Protein AF-X1B6D7-F1 (afdb_monomer)

Solvent-accessible surface area (backbone atoms only — not comparable to full-atom values): 11305 Å² total; per-residue (Å²): 106,76,68,59,51,44,78,77,32,74,64,49,56,50,52,52,49,51,52,51,52,54,52,37,51,53,43,54,53,53,28,48,56,27,44,56,50,15,53,52,28,42,79,70,67,39,53,69,65,13,50,52,24,46,50,53,24,52,56,48,47,68,74,35,66,98,44,73,65,39,53,53,49,51,52,49,49,24,54,52,40,26,75,63,50,31,62,60,46,45,67,61,29,49,63,42,38,48,52,20,50,48,54,68,66,73,51,77,92,81,79,57,72,65,55,58,49,54,23,44,55,26,35,50,54,28,46,56,56,49,67,73,39,37,68,45,72,65,41,53,53,49,52,51,52,42,51,50,49,46,54,51,51,52,52,51,51,54,51,51,54,51,51,54,26,53,51,27,47,76,70,69,39,52,68,63,24,47,52,53,51,51,55,53,49,54,54,54,48,54,56,54,54,52,51,51,54,52,50,53,52,52,53,50,57,50,52,57,63,64,74,76,115

Organism: NCBI:txid412755

Nearest PDB structures (foldseek):
  4g2v-assembly1_A  TM=2.486E-01  e=5.319E-02  Mus musculus
  6vfk-assembly1_B  TM=2.697E-01  e=9.860E-02  synthetic construct
  8rtc-assembly1_A  TM=2.472E-01  e=3.094E+00  Bacillus phage phi3T
  7n6g-assembly1_6B  TM=3.467E-01  e=5.448E+00  Chlamydomonas reinhardtii

Structure (mmCIF, N/CA/C/O backbone):
data_AF-X1B6D7-F1
#
_entry.id   AF-X1B6D7-F1
#
loop_
_atom_site.group_PDB
_atom_site.id
_atom_site.type_symbol
_atom_site.label_atom_id
_atom_site.label_alt_id
_atom_site.label_comp_id
_atom_site.label_asym_id
_atom_site.label_entity_id
_atom_site.label_seq_id
_atom_site.pdbx_PDB_ins_code
_atom_site.Cartn_x
_atom_site.Cartn_y
_atom_site.Cartn_z
_atom_site.occupancy
_atom_site.B_iso_or_equiv
_atom_site.auth_seq_id
_atom_site.auth_comp_id
_atom_site.auth_asym_id
_atom_site.auth_atom_id
_atom_site.pdbx_PDB_model_num
ATOM 1 N N . MET A 1 1 ? 37.733 -32.272 -27.588 1.00 53.69 1 MET A N 1
ATOM 2 C CA . MET A 1 1 ? 38.821 -31.516 -26.929 1.00 53.69 1 MET A CA 1
ATOM 3 C C . MET A 1 1 ? 38.690 -30.000 -27.053 1.00 53.69 1 MET A C 1
ATOM 5 O O . MET A 1 1 ? 38.732 -29.358 -26.021 1.00 53.69 1 MET A O 1
ATOM 9 N N . LEU A 1 2 ? 38.503 -29.389 -28.236 1.00 53.16 2 LEU A N 1
ATOM 10 C CA . LEU A 1 2 ? 38.300 -27.922 -28.325 1.00 53.16 2 LEU A CA 1
ATOM 11 C C . LEU A 1 2 ? 36.962 -27.449 -27.725 1.00 53.16 2 LEU A C 1
ATOM 13 O O . LEU A 1 2 ? 36.922 -26.429 -27.049 1.00 53.16 2 LEU A O 1
ATOM 17 N N . VAL A 1 3 ? 35.885 -28.210 -27.941 1.00 52.84 3 VAL A N 1
ATOM 18 C CA . VAL A 1 3 ? 34.558 -27.921 -27.368 1.00 52.84 3 VAL A CA 1
ATOM 19 C C . VAL A 1 3 ? 34.552 -28.157 -25.854 1.00 52.84 3 VAL A C 1
ATOM 21 O O . VAL A 1 3 ? 34.049 -27.322 -25.113 1.00 52.84 3 VAL A O 1
ATOM 24 N N . ASP A 1 4 ? 35.185 -29.237 -25.389 1.00 51.12 4 ASP A N 1
ATOM 25 C CA . ASP A 1 4 ? 35.273 -29.570 -23.959 1.00 51.12 4 ASP A CA 1
ATOM 26 C C . ASP A 1 4 ? 36.068 -28.511 -23.170 1.00 51.12 4 ASP A C 1
ATOM 28 O O . ASP A 1 4 ? 35.631 -28.090 -22.105 1.00 51.12 4 ASP A O 1
ATOM 32 N N . ASN A 1 5 ? 37.155 -27.976 -23.746 1.00 54.56 5 ASN A N 1
ATOM 33 C CA . ASN A 1 5 ? 37.928 -26.882 -23.143 1.00 54.56 5 ASN A CA 1
ATOM 34 C C . ASN A 1 5 ? 37.160 -25.553 -23.080 1.00 54.56 5 ASN A C 1
ATOM 36 O O . ASN A 1 5 ? 37.431 -24.746 -22.200 1.00 54.56 5 ASN A O 1
ATOM 40 N N . TYR A 1 6 ? 36.209 -25.302 -23.986 1.00 57.16 6 TYR A N 1
ATOM 41 C CA . TYR A 1 6 ? 35.368 -24.102 -23.917 1.00 57.16 6 TYR A CA 1
ATOM 42 C C . TYR A 1 6 ? 34.414 -24.168 -22.715 1.00 57.16 6 TYR A C 1
ATOM 44 O O . TYR A 1 6 ? 34.232 -23.172 -22.014 1.00 57.16 6 TYR A O 1
ATOM 52 N N . PHE A 1 7 ? 33.863 -25.352 -22.422 1.00 54.94 7 PHE A N 1
ATOM 53 C CA . PHE A 1 7 ? 32.929 -25.544 -21.309 1.00 54.94 7 PHE A CA 1
ATOM 54 C C . PHE A 1 7 ? 33.559 -25.399 -19.914 1.00 54.94 7 PHE A C 1
ATOM 56 O O . PHE A 1 7 ? 32.810 -25.122 -18.970 1.00 54.94 7 PHE A O 1
ATOM 63 N N . GLU A 1 8 ? 34.885 -25.534 -19.813 1.00 59.28 8 GLU A N 1
ATOM 64 C CA . GLU A 1 8 ? 35.696 -25.345 -18.598 1.00 59.28 8 GLU A CA 1
ATOM 65 C C . GLU A 1 8 ? 36.460 -24.002 -18.558 1.00 59.28 8 GLU A C 1
ATOM 67 O O . GLU A 1 8 ? 37.231 -23.768 -17.631 1.00 59.28 8 GLU A O 1
ATOM 72 N N . SER A 1 9 ? 36.275 -23.113 -19.543 1.00 61.34 9 SER A N 1
ATOM 73 C CA . SER A 1 9 ? 37.065 -21.875 -19.676 1.00 61.34 9 SER A CA 1
ATOM 74 C C . SER A 1 9 ? 36.356 -20.608 -19.193 1.00 61.34 9 SER A C 1
ATOM 76 O O . SER A 1 9 ? 35.140 -20.469 -19.339 1.00 61.34 9 SER A O 1
ATOM 78 N N . ASP A 1 10 ? 37.154 -19.619 -18.774 1.00 67.88 10 ASP A N 1
ATOM 79 C CA . ASP A 1 10 ? 36.731 -18.243 -18.458 1.00 67.88 10 ASP A CA 1
ATOM 80 C C . ASP A 1 10 ? 35.918 -17.576 -19.590 1.00 67.88 10 ASP A C 1
ATOM 82 O O . ASP A 1 10 ? 35.121 -16.669 -19.350 1.00 67.88 10 ASP A O 1
ATOM 86 N N . LEU A 1 11 ? 36.074 -18.037 -20.839 1.00 70.12 11 LEU A N 1
ATOM 87 C CA . LEU A 1 11 ? 35.343 -17.523 -22.004 1.00 70.12 11 LEU A CA 1
ATOM 88 C C . LEU A 1 11 ? 33.833 -17.774 -21.904 1.00 70.12 11 LEU A C 1
ATOM 90 O O . LEU A 1 11 ? 33.042 -16.917 -22.287 1.00 70.12 11 LEU A O 1
ATOM 94 N N . LYS A 1 12 ? 33.419 -18.913 -21.340 1.00 76.12 12 LYS A N 1
ATOM 95 C CA . LYS A 1 12 ? 32.001 -19.235 -21.136 1.00 76.12 12 LYS A CA 1
ATOM 96 C C . LYS A 1 12 ? 31.352 -18.307 -20.111 1.00 76.12 12 LYS A C 1
ATOM 98 O O . LYS A 1 12 ? 30.201 -17.906 -20.289 1.00 76.12 12 LYS A O 1
ATOM 103 N N . ASP A 1 13 ? 32.076 -17.963 -19.051 1.00 78.50 13 ASP A N 1
ATOM 104 C CA . ASP A 1 13 ? 31.579 -17.051 -18.020 1.00 78.50 13 ASP A CA 1
ATOM 105 C C . ASP A 1 13 ? 31.483 -15.613 -18.545 1.00 78.50 13 ASP A C 1
ATOM 107 O O . ASP A 1 13 ? 30.512 -14.910 -18.246 1.00 78.50 13 ASP A O 1
ATOM 111 N N . ILE A 1 14 ? 32.415 -15.208 -19.415 1.00 81.31 14 ILE A N 1
ATOM 112 C CA . ILE A 1 14 ? 32.342 -13.942 -20.159 1.00 81.31 14 ILE A CA 1
ATOM 113 C C . ILE A 1 14 ? 31.110 -13.919 -21.073 1.00 81.31 14 ILE A C 1
ATOM 115 O O . ILE A 1 14 ? 30.330 -12.967 -21.020 1.00 81.31 14 ILE A O 1
ATOM 119 N N . ASP A 1 15 ? 30.883 -14.965 -21.869 1.00 84.44 15 ASP A N 1
ATOM 120 C CA . ASP A 1 15 ? 29.740 -15.026 -22.789 1.00 84.44 15 ASP A CA 1
ATOM 121 C C . ASP A 1 15 ? 28.400 -15.056 -22.042 1.00 84.44 15 ASP A C 1
ATOM 123 O O . ASP A 1 15 ? 27.453 -14.365 -22.428 1.00 84.44 15 ASP A O 1
ATOM 127 N N . LYS A 1 16 ? 28.325 -15.771 -20.912 1.00 84.88 16 LYS A N 1
ATOM 128 C CA . LYS A 1 16 ? 27.156 -15.748 -20.023 1.00 84.88 16 LYS A CA 1
ATOM 129 C C . LYS A 1 16 ? 26.894 -14.342 -19.475 1.00 84.88 16 LYS A C 1
ATOM 131 O O . LYS A 1 16 ? 25.752 -13.889 -19.504 1.00 84.88 16 LYS A O 1
ATOM 136 N N . SER A 1 17 ? 27.931 -13.651 -19.001 1.00 87.19 17 SER A N 1
ATOM 137 C CA . SER A 1 17 ? 27.827 -12.271 -18.507 1.00 87.19 17 SER A CA 1
ATOM 138 C C . SER A 1 17 ? 27.351 -11.309 -19.603 1.00 87.19 17 SER A C 1
ATOM 140 O O . SER A 1 17 ? 26.424 -10.527 -19.394 1.00 87.19 17 SER A O 1
ATOM 142 N N . ASN A 1 18 ? 27.901 -11.432 -20.814 1.00 89.31 18 ASN A N 1
ATOM 143 C CA . ASN A 1 18 ? 27.496 -10.628 -21.968 1.00 89.31 18 ASN A CA 1
ATOM 144 C C . ASN A 1 18 ? 26.021 -10.841 -22.335 1.00 89.31 18 ASN A C 1
ATOM 146 O O . ASN A 1 18 ? 25.310 -9.871 -22.600 1.00 89.31 18 ASN A O 1
ATOM 150 N N . LEU A 1 19 ? 25.542 -12.088 -22.314 1.00 91.75 19 LEU A N 1
ATOM 151 C CA . LEU A 1 19 ? 24.138 -12.407 -22.580 1.00 91.75 19 LEU A CA 1
ATOM 152 C C . LEU A 1 19 ? 23.199 -11.851 -21.504 1.00 91.75 19 LEU A C 1
ATOM 154 O O . LEU A 1 19 ? 22.136 -11.330 -21.847 1.00 91.75 19 LEU A O 1
ATOM 158 N N . VAL A 1 20 ? 23.586 -11.925 -20.226 1.00 92.25 20 VAL A N 1
ATOM 159 C CA . VAL A 1 20 ? 22.833 -11.314 -19.117 1.00 92.25 20 VAL A CA 1
ATOM 160 C C . VAL A 1 20 ? 22.720 -9.803 -19.319 1.00 92.25 20 VAL A C 1
ATOM 162 O O . VAL A 1 20 ? 21.610 -9.274 -19.304 1.00 92.25 20 VAL A O 1
ATOM 165 N N . ASN A 1 21 ? 23.839 -9.129 -19.598 1.00 90.75 21 ASN A N 1
ATOM 166 C CA . ASN A 1 21 ? 23.868 -7.683 -19.827 1.00 90.75 21 ASN A CA 1
ATOM 167 C C . ASN A 1 21 ? 23.009 -7.280 -21.033 1.00 90.75 21 ASN A C 1
ATOM 169 O O . ASN A 1 21 ? 22.199 -6.363 -20.937 1.00 90.75 21 ASN A O 1
ATOM 173 N N . LEU A 1 22 ? 23.133 -7.988 -22.160 1.00 94.69 22 LEU A N 1
ATOM 174 C CA . LEU A 1 22 ? 22.326 -7.715 -23.351 1.00 94.69 22 LEU A CA 1
ATOM 175 C C . LEU A 1 22 ? 20.829 -7.925 -23.082 1.00 94.69 22 LEU A C 1
ATOM 177 O O . LEU A 1 22 ? 19.997 -7.126 -23.510 1.00 94.69 22 LEU A O 1
ATOM 181 N N . THR A 1 23 ? 20.478 -8.988 -22.357 1.00 95.12 23 THR A N 1
ATOM 182 C CA . THR A 1 23 ? 19.085 -9.283 -22.001 1.00 95.12 23 THR A CA 1
ATOM 183 C C . THR A 1 23 ? 18.504 -8.187 -21.111 1.00 95.12 23 THR A C 1
ATOM 185 O O . THR A 1 23 ? 17.412 -7.689 -21.385 1.00 95.12 23 THR A O 1
ATOM 188 N N . ASN A 1 24 ? 19.246 -7.753 -20.091 1.00 95.38 24 ASN A N 1
ATOM 189 C CA . ASN A 1 24 ? 18.820 -6.651 -19.238 1.00 95.38 24 ASN A CA 1
ATOM 190 C C . ASN A 1 24 ? 18.672 -5.342 -20.021 1.00 95.38 24 ASN A C 1
ATOM 192 O O . ASN A 1 24 ? 17.653 -4.680 -19.868 1.00 95.38 24 ASN A O 1
ATOM 196 N N . GLN A 1 25 ? 19.579 -5.016 -20.948 1.00 95.75 25 GLN A N 1
ATOM 197 C CA . GLN A 1 25 ? 19.441 -3.834 -21.812 1.00 95.75 25 GLN A CA 1
ATOM 198 C C . GLN A 1 25 ? 18.154 -3.853 -22.652 1.00 95.75 25 GLN A C 1
ATOM 200 O O . GLN A 1 25 ? 17.518 -2.810 -22.858 1.00 95.75 25 GLN A O 1
ATOM 205 N N . ILE A 1 26 ? 17.740 -5.031 -23.132 1.00 97.31 26 ILE A N 1
ATOM 206 C CA . ILE A 1 26 ? 16.469 -5.197 -23.849 1.00 97.31 26 ILE A CA 1
ATOM 207 C C . ILE A 1 26 ? 15.290 -4.895 -22.915 1.00 97.31 26 ILE A C 1
ATOM 209 O O . ILE A 1 26 ? 14.380 -4.157 -23.306 1.00 97.31 26 ILE A O 1
ATOM 213 N N . TYR A 1 27 ? 15.301 -5.417 -21.686 1.00 98.25 27 TYR A N 1
ATOM 214 C CA . TYR A 1 27 ? 14.270 -5.106 -20.692 1.00 98.25 27 TYR A CA 1
ATOM 215 C C . TYR A 1 27 ? 14.262 -3.622 -20.316 1.00 98.25 27 TYR A C 1
ATOM 217 O O . TYR A 1 27 ? 13.205 -3.002 -20.386 1.00 98.25 27 TYR A O 1
ATOM 225 N N . THR A 1 28 ? 15.419 -3.018 -20.049 1.00 97.75 28 THR A N 1
ATOM 226 C CA . THR A 1 28 ? 15.581 -1.578 -19.786 1.00 97.75 28 THR A CA 1
ATOM 227 C C . THR A 1 28 ? 14.993 -0.730 -20.918 1.00 97.75 28 THR A C 1
ATOM 229 O O . THR A 1 28 ? 14.301 0.263 -20.681 1.00 97.75 28 THR A O 1
ATOM 232 N N . THR A 1 29 ? 15.180 -1.149 -22.173 1.00 97.88 29 THR A N 1
ATOM 233 C CA . THR A 1 29 ? 14.577 -0.474 -23.333 1.00 97.88 29 THR A CA 1
ATOM 234 C C . THR A 1 29 ? 13.049 -0.571 -23.320 1.00 97.88 29 THR A C 1
ATOM 236 O O . THR A 1 29 ? 12.368 0.431 -23.544 1.00 97.88 29 THR A O 1
ATOM 239 N N . LYS A 1 30 ? 12.489 -1.753 -23.030 1.00 98.06 30 LYS A N 1
ATOM 240 C CA . LYS A 1 30 ? 11.032 -1.944 -22.905 1.00 98.06 30 LYS A CA 1
ATOM 241 C C . LYS A 1 30 ? 10.446 -1.119 -21.758 1.00 98.06 30 LYS A C 1
ATOM 243 O O . LYS A 1 30 ? 9.438 -0.447 -21.956 1.00 98.06 30 LYS A O 1
ATOM 248 N N . ILE A 1 31 ? 11.104 -1.130 -20.601 1.00 98.44 31 ILE A N 1
ATOM 249 C CA . ILE A 1 31 ? 10.741 -0.344 -19.417 1.00 98.44 31 ILE A CA 1
ATOM 250 C C . ILE A 1 31 ? 10.675 1.135 -19.777 1.00 98.44 31 ILE A C 1
ATOM 252 O O . ILE A 1 31 ? 9.655 1.774 -19.530 1.00 98.44 31 ILE A O 1
ATOM 256 N N . LYS A 1 32 ? 11.707 1.670 -20.441 1.00 97.88 32 LYS A N 1
ATOM 257 C CA . LYS A 1 32 ? 11.727 3.071 -20.878 1.00 97.88 32 LYS A CA 1
ATOM 258 C C . LYS A 1 32 ? 10.520 3.420 -21.754 1.00 97.88 32 LYS A C 1
ATOM 260 O O . LYS A 1 32 ? 9.884 4.437 -21.515 1.00 97.88 32 LYS A O 1
ATOM 265 N N . ILE A 1 33 ? 10.162 2.563 -22.711 1.00 97.88 33 ILE A N 1
ATOM 266 C CA . ILE A 1 33 ? 8.980 2.777 -23.561 1.00 97.88 33 ILE A CA 1
ATOM 267 C C . ILE A 1 33 ? 7.693 2.845 -22.723 1.00 97.88 33 ILE A C 1
ATOM 269 O O . ILE A 1 33 ? 6.828 3.676 -23.002 1.00 97.88 33 ILE A O 1
ATOM 273 N N . SER A 1 34 ? 7.540 1.977 -21.719 1.00 98.12 34 SER A N 1
ATOM 274 C CA . SER A 1 34 ? 6.381 2.009 -20.818 1.00 98.12 34 SER A CA 1
ATOM 275 C C . SER A 1 34 ? 6.360 3.275 -19.960 1.00 98.12 34 SER A C 1
ATOM 277 O O . SER A 1 34 ? 5.312 3.907 -19.858 1.00 98.12 34 SER A O 1
ATOM 279 N N . LEU A 1 35 ? 7.509 3.696 -19.422 1.00 97.88 35 LEU A N 1
ATOM 280 C CA . LEU A 1 35 ? 7.634 4.934 -18.646 1.00 97.88 35 LEU A CA 1
ATOM 281 C C . LEU A 1 35 ? 7.269 6.169 -19.478 1.00 97.88 35 LEU A C 1
ATOM 283 O O . LEU A 1 35 ? 6.440 6.965 -19.041 1.00 97.88 35 LEU A O 1
ATOM 287 N N . ASP A 1 36 ? 7.813 6.289 -20.692 1.00 97.75 36 ASP A N 1
ATOM 288 C CA . ASP A 1 36 ? 7.538 7.411 -21.598 1.00 97.75 36 ASP A CA 1
ATOM 289 C C . ASP A 1 36 ? 6.034 7.478 -21.947 1.00 97.75 36 ASP A C 1
ATOM 291 O O . ASP A 1 36 ? 5.425 8.549 -21.964 1.00 97.75 36 ASP A O 1
ATOM 295 N N . LYS A 1 37 ? 5.391 6.321 -22.174 1.00 98.06 37 LYS A N 1
ATOM 296 C CA . LYS A 1 37 ? 3.934 6.242 -22.388 1.00 98.06 37 LYS A CA 1
ATOM 297 C C . LYS A 1 37 ? 3.140 6.630 -21.143 1.00 98.06 37 LYS A C 1
ATOM 299 O O . LYS A 1 37 ? 2.134 7.320 -21.277 1.00 98.06 37 LYS A O 1
ATOM 304 N N . GLY A 1 38 ? 3.559 6.174 -19.963 1.00 97.69 38 GLY A N 1
ATOM 305 C CA . GLY A 1 38 ? 2.910 6.502 -18.694 1.00 97.69 38 GLY A CA 1
ATOM 306 C C . GLY A 1 38 ? 2.949 8.001 -18.407 1.00 97.69 38 GLY A C 1
ATOM 307 O O . GLY A 1 38 ? 1.922 8.589 -18.083 1.00 97.69 38 GLY A O 1
ATOM 308 N N . GLN A 1 39 ? 4.103 8.636 -18.622 1.00 97.75 39 GLN A N 1
ATOM 309 C CA . GLN A 1 39 ? 4.258 10.088 -18.499 1.00 97.75 39 GLN A CA 1
ATOM 310 C C . GLN A 1 39 ? 3.365 10.846 -19.482 1.00 97.75 39 GLN A C 1
ATOM 312 O O . GLN A 1 39 ? 2.636 11.744 -19.074 1.00 97.75 39 GLN A O 1
ATOM 317 N N . LYS A 1 40 ? 3.342 10.440 -20.756 1.00 98.06 40 LYS A N 1
ATOM 318 C CA . LYS A 1 40 ? 2.463 11.063 -21.751 1.00 98.06 40 LYS A CA 1
ATOM 319 C C . LYS A 1 40 ? 0.980 10.954 -21.370 1.00 98.06 40 LYS A C 1
ATOM 321 O O . LYS A 1 40 ? 0.251 11.935 -21.445 1.00 98.06 40 LYS A O 1
ATOM 326 N N . LEU A 1 41 ? 0.531 9.774 -20.938 1.00 98.19 41 LEU A N 1
ATOM 327 C CA . LEU A 1 41 ? -0.850 9.571 -20.486 1.00 98.19 41 LEU A CA 1
ATOM 328 C C . LEU A 1 41 ? -1.183 10.450 -19.277 1.00 98.19 41 LEU A C 1
ATOM 330 O O . LEU A 1 41 ? -2.292 10.966 -19.182 1.00 98.19 41 LEU A O 1
ATOM 334 N N . PHE A 1 42 ? -0.222 10.656 -18.378 1.00 96.06 42 PHE A N 1
ATOM 335 C CA . PHE A 1 42 ? -0.389 11.569 -17.256 1.00 96.06 42 PHE A CA 1
ATOM 336 C C . PHE A 1 42 ? -0.561 13.025 -17.704 1.00 96.06 42 PHE A C 1
ATOM 338 O O . PHE A 1 42 ? -1.475 13.693 -17.229 1.00 96.06 42 PHE A O 1
ATOM 345 N N . GLU A 1 43 ? 0.263 13.506 -18.639 1.00 96.31 43 GLU A N 1
ATOM 346 C CA . GLU A 1 43 ? 0.130 14.851 -19.228 1.00 96.31 43 GLU A CA 1
ATOM 347 C C . GLU A 1 43 ? -1.233 15.046 -19.919 1.00 96.31 43 GLU A C 1
ATOM 349 O O . GLU A 1 43 ? -1.789 16.144 -19.928 1.00 96.31 43 GLU A O 1
ATOM 354 N N . GLU A 1 44 ? -1.808 13.963 -20.445 1.00 97.56 44 GLU A N 1
ATOM 355 C CA . GLU A 1 44 ? -3.152 13.914 -21.031 1.00 97.56 44 GLU A CA 1
ATOM 356 C C . GLU A 1 44 ? -4.279 13.767 -19.984 1.00 97.56 44 GLU A C 1
ATOM 358 O O . GLU A 1 44 ? -5.451 13.716 -20.352 1.00 97.56 44 GLU A O 1
ATOM 363 N N . ASN A 1 45 ? -3.958 13.747 -18.684 1.00 95.94 45 ASN A N 1
ATOM 364 C CA . ASN A 1 45 ? -4.864 13.504 -17.549 1.00 95.94 45 ASN A CA 1
ATOM 365 C C . ASN A 1 45 ? -5.501 12.098 -17.505 1.00 95.94 45 ASN A C 1
ATOM 367 O O . ASN A 1 45 ? -6.458 11.862 -16.763 1.00 95.94 45 ASN A O 1
ATOM 371 N N . ASN A 1 46 ? -4.952 11.134 -18.243 1.00 96.75 46 ASN A N 1
ATOM 372 C CA . ASN A 1 46 ? -5.367 9.729 -18.233 1.00 96.75 46 ASN A CA 1
ATOM 373 C C . ASN A 1 46 ? -4.640 8.967 -17.112 1.00 96.75 46 ASN A C 1
ATOM 375 O O . ASN A 1 46 ? -3.783 8.114 -17.350 1.00 96.75 46 ASN A O 1
ATOM 379 N N . PHE A 1 47 ? -4.932 9.327 -15.858 1.00 93.56 47 PHE A N 1
ATOM 380 C CA . PHE A 1 47 ? -4.155 8.882 -14.694 1.00 93.56 47 PHE A CA 1
ATOM 381 C C . PHE A 1 47 ? -4.201 7.369 -14.444 1.00 93.56 47 PHE A C 1
ATOM 383 O O . PHE A 1 47 ? -3.203 6.794 -14.012 1.00 93.56 47 PHE A O 1
ATOM 390 N N . ASN A 1 48 ? -5.335 6.718 -14.709 1.00 93.06 48 ASN A N 1
ATOM 391 C CA . ASN A 1 48 ? -5.474 5.277 -14.483 1.00 93.06 48 ASN A CA 1
ATOM 392 C C . ASN A 1 48 ? -4.643 4.493 -15.505 1.00 93.06 48 ASN A C 1
ATOM 394 O O . ASN A 1 48 ? -3.903 3.578 -15.155 1.00 93.06 48 ASN A O 1
ATOM 398 N N . GLU A 1 49 ? -4.709 4.894 -16.770 1.00 96.69 49 GLU A N 1
ATOM 399 C CA . GLU A 1 49 ? -3.919 4.318 -17.850 1.00 96.69 49 GLU A CA 1
ATOM 400 C C . GLU A 1 49 ? -2.428 4.597 -17.645 1.00 96.69 49 GLU A C 1
ATOM 402 O O . GLU A 1 49 ? -1.605 3.720 -17.906 1.00 96.69 49 GLU A O 1
ATOM 407 N N . ALA A 1 50 ? -2.070 5.781 -17.135 1.00 97.06 50 ALA A N 1
ATOM 408 C CA . ALA A 1 50 ? -0.703 6.089 -16.731 1.00 97.06 50 ALA A CA 1
ATOM 409 C C . ALA A 1 50 ? -0.213 5.118 -15.646 1.00 97.06 50 ALA A C 1
ATOM 411 O O . ALA A 1 50 ? 0.853 4.525 -15.809 1.00 97.06 50 ALA A O 1
ATOM 412 N N . ALA A 1 51 ? -1.005 4.893 -14.590 1.00 94.38 51 ALA A N 1
ATOM 413 C CA . ALA A 1 51 ? -0.683 3.940 -13.525 1.00 94.38 51 ALA A CA 1
ATOM 414 C C . ALA A 1 51 ? -0.439 2.523 -14.058 1.00 94.38 51 ALA A C 1
ATOM 416 O O . ALA A 1 51 ? 0.592 1.931 -13.742 1.00 94.38 51 ALA A O 1
ATOM 417 N N . ILE A 1 52 ? -1.294 2.039 -14.965 1.00 96.19 52 ILE A N 1
ATOM 418 C CA . ILE A 1 52 ? -1.111 0.736 -15.625 1.00 96.19 52 ILE A CA 1
ATOM 419 C C . ILE A 1 52 ? 0.246 0.661 -16.344 1.00 96.19 52 ILE A C 1
ATOM 421 O O . ILE A 1 52 ? 0.926 -0.360 -16.269 1.00 96.19 52 ILE A O 1
ATOM 425 N N . ARG A 1 53 ? 0.698 1.731 -17.015 1.00 98.00 53 ARG A N 1
ATOM 426 C CA . ARG A 1 53 ? 2.017 1.733 -17.680 1.00 98.00 53 ARG A CA 1
ATOM 427 C C . ARG A 1 53 ? 3.188 1.684 -16.703 1.00 98.00 53 ARG A C 1
ATOM 429 O O . ARG A 1 53 ? 4.194 1.040 -17.004 1.00 98.00 53 ARG A O 1
ATOM 436 N N . PHE A 1 54 ? 3.076 2.334 -15.548 1.00 97.06 54 PHE A N 1
ATOM 437 C CA . PHE A 1 54 ? 4.098 2.243 -14.504 1.00 97.06 54 PHE A CA 1
ATOM 438 C C . PHE A 1 54 ? 4.122 0.850 -13.851 1.00 97.06 54 PHE A C 1
ATOM 440 O O . PHE A 1 54 ? 5.202 0.314 -13.611 1.00 97.06 54 PHE A O 1
ATOM 447 N N . GLU A 1 55 ? 2.964 0.216 -13.654 1.00 95.25 55 GLU A N 1
ATOM 448 C CA . GLU A 1 55 ? 2.875 -1.181 -13.204 1.00 95.25 55 GLU A CA 1
ATOM 449 C C . GLU A 1 55 ? 3.474 -2.158 -14.226 1.00 95.25 55 GLU A C 1
ATOM 451 O O . GLU A 1 55 ? 4.235 -3.053 -13.861 1.00 95.25 55 GLU A O 1
ATOM 456 N N . GLU A 1 56 ? 3.201 -1.966 -15.521 1.00 97.00 56 GLU A N 1
ATOM 457 C CA . GLU A 1 56 ? 3.832 -2.740 -16.598 1.00 97.00 56 GLU A CA 1
ATOM 458 C C . GLU A 1 56 ? 5.362 -2.593 -16.583 1.00 97.00 56 GLU A C 1
ATOM 460 O O . GLU A 1 56 ? 6.079 -3.573 -16.805 1.00 97.00 56 GLU A O 1
ATOM 465 N N . ALA A 1 57 ? 5.875 -1.387 -16.314 1.00 98.00 57 ALA A N 1
ATOM 466 C CA . ALA A 1 57 ? 7.308 -1.136 -16.188 1.00 98.00 57 ALA A CA 1
ATOM 467 C C . ALA A 1 57 ? 7.912 -1.901 -14.997 1.00 98.00 57 ALA A C 1
ATOM 469 O O . ALA A 1 57 ? 8.919 -2.591 -15.172 1.00 98.00 57 ALA A O 1
ATOM 470 N N . LEU A 1 58 ? 7.269 -1.857 -13.822 1.00 96.38 58 LEU A N 1
ATOM 471 C CA . LEU A 1 58 ? 7.688 -2.634 -12.649 1.00 96.38 58 LEU A CA 1
ATOM 472 C C . LEU A 1 58 ? 7.674 -4.135 -12.942 1.00 96.38 58 LEU A C 1
ATOM 474 O O . LEU A 1 58 ? 8.688 -4.800 -12.751 1.00 96.38 58 LEU A O 1
ATOM 478 N N . LYS A 1 59 ? 6.584 -4.658 -13.503 1.00 96.44 59 LYS A N 1
ATOM 479 C CA . LYS A 1 59 ? 6.484 -6.074 -13.872 1.00 96.44 59 LYS A CA 1
ATOM 480 C C . LYS A 1 59 ? 7.576 -6.493 -14.860 1.00 96.44 59 LYS A C 1
ATOM 482 O O . LYS A 1 59 ? 8.169 -7.553 -14.715 1.00 96.44 59 LYS A O 1
ATOM 487 N N . THR A 1 60 ? 7.887 -5.646 -15.840 1.00 96.81 60 THR A N 1
ATOM 488 C CA . THR A 1 60 ? 8.978 -5.915 -16.792 1.00 96.81 60 THR A CA 1
ATOM 489 C C . THR A 1 60 ? 10.337 -5.945 -16.088 1.00 96.81 60 THR A C 1
ATOM 491 O O . THR A 1 60 ? 11.183 -6.771 -16.421 1.00 96.81 60 THR A O 1
ATOM 494 N N . SER A 1 61 ? 10.557 -5.088 -15.086 1.00 96.81 61 SER A N 1
ATOM 495 C CA . SER A 1 61 ? 11.797 -5.108 -14.299 1.00 96.81 61 SER A CA 1
ATOM 496 C C . SER A 1 61 ? 11.956 -6.389 -13.475 1.00 96.81 61 SER A C 1
ATOM 498 O O . SER A 1 61 ? 13.075 -6.860 -13.277 1.00 96.81 61 SER A O 1
ATOM 500 N N . GLU A 1 62 ? 10.857 -7.022 -13.051 1.00 95.00 62 GLU A N 1
ATOM 501 C CA . GLU A 1 62 ? 10.900 -8.303 -12.340 1.00 95.00 62 GLU A CA 1
ATOM 502 C C . GLU A 1 62 ? 11.456 -9.438 -13.214 1.00 95.00 62 GLU A C 1
ATOM 504 O O . GLU A 1 62 ? 12.097 -10.342 -12.674 1.00 95.00 62 GLU A O 1
ATOM 509 N N . GLU A 1 63 ? 11.296 -9.349 -14.539 1.00 96.06 63 GLU A N 1
ATOM 510 C CA . GLU A 1 63 ? 11.818 -10.306 -15.527 1.00 96.06 63 GLU A CA 1
ATOM 511 C C . GLU A 1 63 ? 13.329 -10.148 -15.795 1.00 96.06 63 GLU A C 1
ATOM 513 O O . GLU A 1 63 ? 13.946 -11.033 -16.394 1.00 96.06 63 GLU A O 1
ATOM 518 N N . MET A 1 64 ? 13.948 -9.050 -15.340 1.00 95.31 64 MET A N 1
ATOM 519 C CA . MET A 1 64 ? 15.398 -8.846 -15.439 1.00 95.31 64 MET A CA 1
ATOM 520 C C . MET A 1 64 ? 16.160 -9.831 -14.548 1.00 95.31 64 MET A C 1
ATOM 522 O O . MET A 1 64 ? 15.692 -10.215 -13.465 1.00 95.31 64 MET A O 1
ATOM 526 N N . PHE A 1 65 ? 17.380 -10.177 -14.966 1.00 94.44 65 PHE A N 1
ATOM 527 C CA . PHE A 1 65 ? 18.308 -10.926 -14.122 1.00 94.44 65 PHE A CA 1
ATOM 528 C C . PHE A 1 65 ? 18.631 -10.136 -12.849 1.00 94.44 65 PHE A C 1
ATOM 530 O O . PHE A 1 65 ? 18.710 -8.908 -12.881 1.00 94.44 65 PHE A O 1
ATOM 537 N N . ASP A 1 66 ? 18.814 -10.841 -11.730 1.00 91.88 66 ASP A N 1
ATOM 538 C CA . ASP A 1 66 ? 19.101 -10.225 -10.431 1.00 91.88 66 ASP A CA 1
ATOM 539 C C . ASP A 1 66 ? 20.517 -9.634 -10.403 1.00 91.88 66 ASP A C 1
ATOM 541 O O . ASP A 1 66 ? 21.507 -10.307 -10.113 1.00 91.88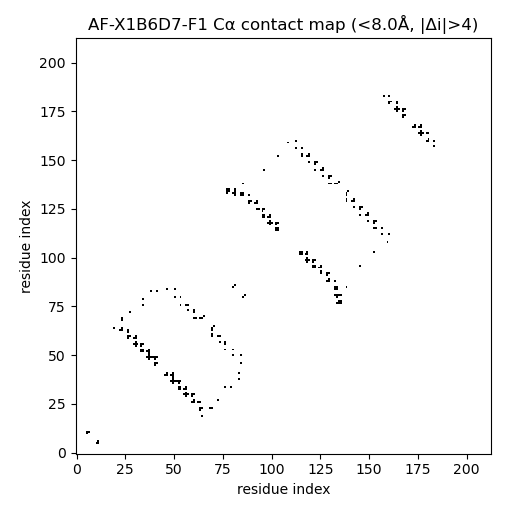 66 ASP A O 1
ATOM 545 N N . THR A 1 67 ? 20.606 -8.366 -10.787 1.00 92.19 67 THR A N 1
ATOM 546 C CA . THR A 1 67 ? 21.835 -7.578 -10.867 1.00 92.19 67 THR A CA 1
ATOM 547 C C . THR A 1 67 ? 21.610 -6.206 -10.231 1.00 92.19 67 THR A C 1
ATOM 549 O O . THR A 1 67 ? 20.476 -5.784 -9.997 1.00 92.19 67 THR A O 1
ATOM 552 N N . GLU A 1 68 ? 22.688 -5.459 -9.984 1.00 91.75 68 GLU A N 1
ATOM 553 C CA . GLU A 1 68 ? 22.569 -4.063 -9.536 1.00 91.75 68 GLU A CA 1
ATOM 554 C C . GLU A 1 68 ? 21.807 -3.188 -10.546 1.00 91.75 68 GLU A C 1
ATOM 556 O O . GLU A 1 68 ? 21.094 -2.272 -10.151 1.00 91.75 68 GLU A O 1
ATOM 561 N N . GLU A 1 69 ? 21.868 -3.514 -11.841 1.00 92.88 69 GLU A N 1
ATOM 562 C CA . GLU A 1 69 ? 21.089 -2.832 -12.881 1.00 92.88 69 GLU A CA 1
ATOM 563 C C . GLU A 1 69 ? 19.579 -2.969 -12.646 1.00 92.88 69 GLU A C 1
ATOM 565 O O . GLU A 1 69 ? 18.864 -1.974 -12.713 1.00 92.88 69 GLU A O 1
ATOM 570 N N . LYS A 1 70 ? 19.092 -4.168 -12.295 1.00 95.94 70 LYS A N 1
ATOM 571 C CA . LYS A 1 70 ? 17.675 -4.384 -11.959 1.00 95.94 70 LYS A CA 1
ATOM 572 C C . LYS A 1 70 ? 17.237 -3.510 -10.786 1.00 95.94 70 LYS A C 1
ATOM 574 O O . LYS A 1 70 ? 16.166 -2.911 -10.834 1.00 95.94 70 LYS A O 1
ATOM 579 N N . LYS A 1 71 ? 18.062 -3.425 -9.737 1.00 95.31 71 LYS A N 1
ATOM 580 C CA . LYS A 1 71 ? 17.762 -2.602 -8.554 1.00 95.31 71 LYS A CA 1
ATOM 581 C C . LYS A 1 71 ? 17.674 -1.123 -8.918 1.00 95.31 71 LYS A C 1
ATOM 583 O O . LYS A 1 71 ? 16.681 -0.483 -8.587 1.00 95.31 71 LYS A O 1
ATOM 588 N N . LEU A 1 72 ? 18.667 -0.615 -9.648 1.00 95.69 72 LEU A N 1
ATOM 589 C CA . LEU A 1 72 ? 18.689 0.771 -10.118 1.00 95.69 72 LEU A CA 1
ATOM 590 C C . LEU A 1 72 ? 17.498 1.083 -11.032 1.00 95.69 72 LEU A C 1
ATOM 592 O O . LEU A 1 72 ? 16.928 2.170 -10.947 1.00 95.69 72 LEU A O 1
ATOM 596 N N . GLU A 1 73 ? 17.081 0.137 -11.875 1.00 97.25 73 GLU A N 1
ATOM 597 C CA . GLU A 1 73 ? 15.928 0.332 -12.751 1.00 97.25 73 GLU A CA 1
ATOM 598 C C . GLU A 1 73 ? 14.611 0.362 -11.956 1.00 97.25 73 GLU A C 1
ATOM 600 O O . GLU A 1 73 ? 13.780 1.235 -12.197 1.00 97.25 73 GLU A O 1
ATOM 605 N N . ILE A 1 74 ? 14.439 -0.500 -10.945 1.00 96.94 74 ILE A N 1
ATOM 606 C CA . ILE A 1 74 ? 13.293 -0.444 -10.016 1.00 96.94 74 ILE A CA 1
ATOM 607 C C . ILE A 1 74 ? 13.262 0.894 -9.264 1.00 96.94 74 ILE A C 1
ATOM 609 O O . ILE A 1 74 ? 12.208 1.529 -9.172 1.00 96.94 74 ILE A O 1
ATOM 613 N N . GLU A 1 75 ? 14.405 1.356 -8.750 1.00 96.38 75 GLU A N 1
ATOM 614 C CA . GLU A 1 75 ? 14.521 2.661 -8.087 1.00 96.38 75 GLU A CA 1
ATOM 615 C C . GLU A 1 75 ? 14.138 3.807 -9.027 1.00 96.38 75 GLU A C 1
ATOM 617 O O . GLU A 1 75 ? 13.383 4.704 -8.645 1.00 96.38 75 GLU A O 1
ATOM 622 N N . ARG A 1 76 ? 14.596 3.753 -10.281 1.00 97.12 76 ARG A N 1
ATOM 623 C CA . ARG A 1 76 ? 14.252 4.729 -11.318 1.00 97.12 76 ARG A CA 1
ATOM 624 C C . ARG A 1 76 ? 12.756 4.730 -11.628 1.00 97.12 76 ARG A C 1
ATO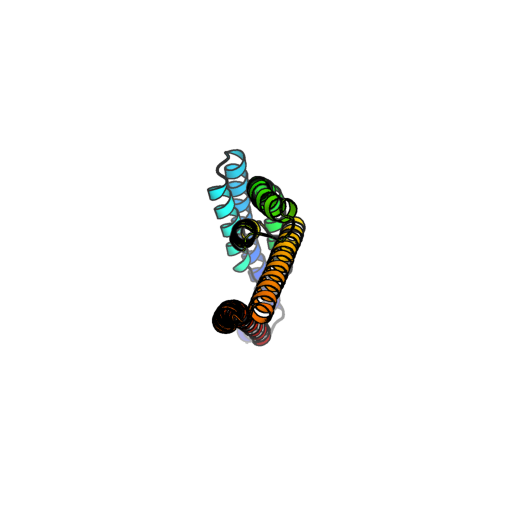M 626 O O . ARG A 1 76 ? 12.161 5.807 -11.687 1.00 97.12 76 ARG A O 1
ATOM 633 N N . ILE A 1 77 ? 12.145 3.557 -11.810 1.00 98.12 77 ILE A N 1
ATOM 634 C CA . ILE A 1 77 ? 10.703 3.430 -12.061 1.00 98.12 77 ILE A CA 1
ATOM 635 C C . ILE A 1 77 ? 9.919 4.054 -10.904 1.00 98.12 77 ILE A C 1
ATOM 637 O O . ILE A 1 77 ? 9.069 4.913 -11.138 1.00 98.12 77 ILE A O 1
ATOM 641 N N . ASN A 1 78 ? 10.248 3.688 -9.662 1.00 97.00 78 ASN A N 1
ATOM 642 C CA . ASN A 1 78 ? 9.595 4.222 -8.467 1.00 97.00 78 ASN A CA 1
ATOM 643 C C . ASN A 1 78 ? 9.799 5.734 -8.316 1.00 97.00 78 ASN A C 1
ATOM 645 O O . ASN A 1 78 ? 8.854 6.452 -7.991 1.00 97.00 78 ASN A O 1
ATOM 649 N N . SER A 1 79 ? 10.997 6.248 -8.602 1.00 97.06 79 SER A N 1
ATOM 650 C CA . SER A 1 79 ? 11.284 7.685 -8.563 1.00 97.06 79 SER A CA 1
ATOM 651 C C . SER A 1 79 ? 10.415 8.470 -9.549 1.00 97.06 79 SER A C 1
ATOM 653 O O . SER A 1 79 ? 9.844 9.496 -9.182 1.00 97.06 79 SER A O 1
ATOM 655 N N . ILE A 1 80 ? 10.253 7.968 -10.775 1.00 96.94 80 ILE A N 1
ATOM 656 C CA . ILE A 1 80 ? 9.422 8.624 -11.790 1.00 96.94 80 ILE A CA 1
ATOM 657 C C . ILE A 1 80 ? 7.940 8.504 -11.429 1.00 96.94 80 ILE A C 1
ATOM 659 O O . ILE A 1 80 ? 7.230 9.507 -11.399 1.00 96.94 80 ILE A O 1
ATOM 663 N N . ALA A 1 81 ? 7.470 7.289 -11.140 1.00 96.50 81 ALA A N 1
ATOM 664 C CA . ALA A 1 81 ? 6.068 7.033 -10.836 1.00 96.50 81 ALA A CA 1
ATOM 665 C C . ALA A 1 81 ? 5.608 7.804 -9.590 1.00 96.50 81 ALA A C 1
ATOM 667 O O . ALA A 1 81 ? 4.509 8.352 -9.587 1.00 96.50 81 ALA A O 1
ATOM 668 N N . SER A 1 82 ? 6.454 7.911 -8.559 1.00 96.56 82 SER A N 1
ATOM 669 C CA . SER A 1 82 ? 6.139 8.694 -7.360 1.00 96.56 82 SER A CA 1
ATOM 670 C C . SER A 1 82 ? 6.088 10.192 -7.645 1.00 96.56 82 SER A C 1
ATOM 672 O O . SER A 1 82 ? 5.146 10.843 -7.209 1.0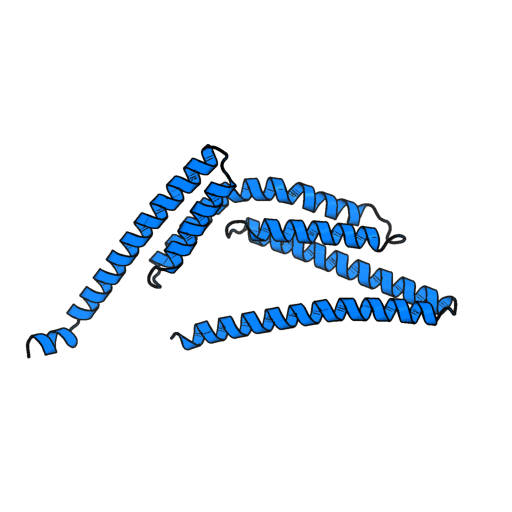0 96.56 82 SER A O 1
ATOM 674 N N . GLY A 1 83 ? 7.016 10.740 -8.436 1.00 94.38 83 GLY A N 1
ATOM 675 C CA . GLY A 1 83 ? 6.974 12.154 -8.825 1.00 94.38 83 GLY A CA 1
ATOM 676 C C . GLY A 1 83 ? 5.734 12.542 -9.640 1.00 94.38 83 GLY A C 1
ATOM 677 O O . GLY A 1 83 ? 5.333 13.702 -9.628 1.00 94.38 83 GLY A O 1
ATOM 678 N N . VAL A 1 84 ? 5.122 11.576 -10.328 1.00 94.44 84 VAL A N 1
ATOM 679 C CA . VAL A 1 84 ? 3.993 11.793 -11.239 1.00 94.44 84 VAL A CA 1
ATOM 680 C C . VAL A 1 84 ? 2.652 11.455 -10.575 1.00 94.44 84 VAL A C 1
ATOM 682 O O . VAL A 1 84 ? 1.773 12.304 -10.473 1.00 94.44 84 VAL A O 1
ATOM 685 N N . LEU A 1 85 ? 2.477 10.224 -10.091 1.00 94.44 85 LEU A N 1
ATOM 686 C CA . LEU A 1 85 ? 1.179 9.721 -9.630 1.00 94.44 85 LEU A CA 1
ATOM 687 C C . LEU A 1 85 ? 0.871 10.034 -8.167 1.00 94.44 85 LEU A C 1
ATOM 689 O O . LEU A 1 85 ? -0.294 10.240 -7.824 1.00 94.44 85 LEU A O 1
ATOM 693 N N . ASN A 1 86 ? 1.878 10.044 -7.287 1.00 96.19 86 ASN A N 1
ATOM 694 C CA . ASN A 1 86 ? 1.630 10.202 -5.852 1.00 96.19 86 ASN A CA 1
ATOM 695 C C . ASN A 1 86 ? 0.930 11.524 -5.503 1.00 96.19 86 ASN A C 1
ATOM 697 O O . ASN A 1 86 ? 0.005 11.459 -4.695 1.00 96.19 86 ASN A O 1
ATOM 701 N N . PRO A 1 87 ? 1.235 12.676 -6.137 1.00 95.94 87 PRO A N 1
ATOM 702 C CA . PRO A 1 87 ? 0.461 13.900 -5.936 1.00 95.94 87 PRO A CA 1
ATOM 703 C C . PRO A 1 87 ? -1.047 13.710 -6.157 1.00 95.94 87 PRO A C 1
ATOM 705 O O . PRO A 1 87 ? -1.848 14.111 -5.316 1.00 95.94 87 PRO A O 1
ATOM 708 N N . ILE A 1 88 ? -1.440 13.004 -7.224 1.00 95.38 88 ILE A N 1
ATOM 709 C CA . ILE A 1 88 ? -2.851 12.725 -7.536 1.00 95.38 88 ILE A CA 1
ATOM 710 C C . ILE A 1 88 ? -3.478 11.801 -6.489 1.00 95.38 88 ILE A C 1
ATOM 712 O O . ILE A 1 88 ? -4.613 12.011 -6.058 1.00 95.38 88 ILE A O 1
ATOM 716 N N . TYR A 1 89 ? -2.751 10.773 -6.046 1.00 95.88 89 TYR A N 1
ATOM 717 C CA . TYR A 1 89 ? -3.234 9.902 -4.976 1.00 95.88 89 TYR A CA 1
ATOM 718 C C . TYR A 1 89 ? -3.396 10.656 -3.655 1.00 95.88 89 TYR A C 1
ATOM 720 O O . TYR A 1 89 ? -4.390 10.456 -2.961 1.00 95.88 89 TYR A O 1
ATOM 728 N N . LEU A 1 90 ? -2.490 11.574 -3.322 1.00 96.06 90 LEU A N 1
ATOM 729 C CA . LEU A 1 90 ? -2.585 12.387 -2.110 1.00 96.06 90 LEU A CA 1
ATOM 730 C C . LEU A 1 90 ? -3.758 13.359 -2.149 1.00 96.06 90 LEU A C 1
ATOM 732 O O . LEU A 1 90 ? -4.434 13.519 -1.134 1.00 96.06 90 LEU A O 1
ATOM 736 N N . GLU A 1 91 ? -4.038 13.970 -3.300 1.00 96.50 91 GLU A N 1
ATOM 737 C CA . GLU A 1 91 ? -5.240 14.789 -3.492 1.00 96.50 91 GLU A CA 1
ATOM 738 C C . GLU A 1 91 ? -6.524 13.996 -3.208 1.00 96.50 91 GLU A C 1
ATOM 740 O O . GLU A 1 91 ? -7.481 14.548 -2.665 1.00 96.50 91 GLU A O 1
ATOM 745 N N . ARG A 1 92 ? -6.531 12.688 -3.498 1.00 95.44 92 ARG A N 1
ATOM 746 C CA . ARG A 1 92 ? -7.651 11.781 -3.194 1.00 95.44 92 ARG A CA 1
ATOM 747 C C . ARG A 1 92 ? -7.667 11.328 -1.730 1.00 95.44 92 ARG A C 1
ATOM 749 O O . ARG A 1 92 ? -8.731 11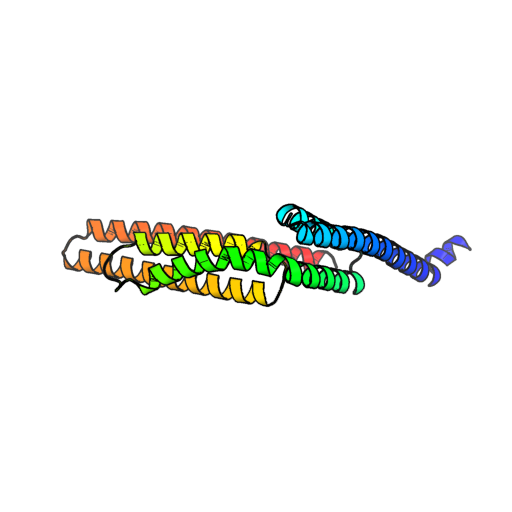.281 -1.119 1.00 95.44 92 ARG A O 1
ATOM 756 N N . VAL A 1 93 ? -6.506 11.008 -1.155 1.00 97.25 93 VAL A N 1
ATOM 757 C CA . VAL A 1 93 ? -6.367 10.492 0.221 1.00 97.25 93 VAL A CA 1
ATOM 758 C C . VAL A 1 93 ? -6.648 11.568 1.263 1.00 97.25 93 VAL A C 1
ATOM 760 O O . VAL A 1 93 ? -7.404 11.336 2.205 1.00 97.25 93 VAL A O 1
ATOM 763 N N . ASN A 1 94 ? -6.045 12.749 1.118 1.00 96.94 94 ASN A N 1
ATOM 764 C CA . ASN A 1 94 ? -6.079 13.800 2.133 1.00 96.94 94 ASN A CA 1
ATOM 765 C C . ASN A 1 94 ? -7.495 14.223 2.574 1.00 96.94 94 ASN A C 1
ATOM 767 O O . ASN A 1 94 ? -7.700 14.321 3.784 1.00 96.94 94 ASN A O 1
ATOM 771 N N . PRO A 1 95 ? -8.489 14.452 1.691 1.00 97.94 95 PRO A N 1
ATOM 772 C CA . PRO A 1 95 ? -9.837 14.815 2.137 1.00 97.94 95 PRO A CA 1
ATOM 773 C C . PRO A 1 95 ? -10.516 13.697 2.942 1.00 97.94 95 PRO A C 1
ATOM 775 O O . PRO A 1 95 ? -11.166 13.981 3.948 1.00 97.94 95 PRO A O 1
ATOM 778 N N . ILE A 1 96 ? -10.331 12.432 2.552 1.00 97.88 96 ILE A N 1
ATOM 779 C CA . ILE A 1 96 ? -10.896 11.266 3.252 1.00 97.88 96 ILE A CA 1
ATOM 780 C C . ILE A 1 96 ? -10.247 11.129 4.633 1.00 97.88 96 ILE A C 1
ATOM 782 O O . ILE A 1 96 ? -10.939 11.038 5.650 1.00 97.88 96 ILE A O 1
ATOM 786 N N . LEU A 1 97 ? -8.915 11.191 4.669 1.00 96.94 97 LEU A N 1
ATOM 787 C CA . LEU A 1 97 ? -8.122 11.101 5.887 1.00 96.94 97 LEU A CA 1
ATOM 788 C C . LEU A 1 97 ? -8.459 12.233 6.865 1.00 96.94 97 LEU A C 1
ATOM 790 O O . LEU A 1 97 ? -8.620 11.996 8.062 1.00 96.94 97 LEU A O 1
ATOM 794 N N . ASN A 1 98 ? -8.596 13.462 6.364 1.00 96.31 98 ASN A N 1
ATOM 795 C CA . ASN A 1 98 ? -8.953 14.618 7.181 1.00 96.31 98 ASN A CA 1
ATOM 796 C C . ASN A 1 98 ? -10.380 14.511 7.722 1.00 96.31 98 ASN A C 1
ATOM 798 O O . ASN A 1 98 ? -10.578 14.775 8.906 1.00 96.31 98 ASN A O 1
ATOM 802 N N . LYS A 1 99 ? -11.346 14.027 6.926 1.00 95.38 99 LYS A N 1
ATOM 803 C CA . LYS A 1 99 ? -12.698 13.739 7.426 1.00 95.38 99 LYS A CA 1
ATOM 804 C C . LYS A 1 99 ? -12.653 12.739 8.589 1.00 95.38 99 LYS A C 1
ATOM 806 O O . LYS A 1 99 ? -13.277 12.982 9.618 1.00 95.38 99 LYS A O 1
ATOM 811 N N . GLY A 1 100 ? -11.869 11.663 8.471 1.00 93.56 100 GLY A N 1
ATOM 812 C CA . GLY A 1 100 ? -11.689 10.689 9.555 1.00 93.56 100 GLY A CA 1
ATOM 813 C C . GLY A 1 100 ? -11.070 11.310 10.813 1.00 93.56 100 GLY A C 1
ATOM 814 O O . GLY A 1 100 ? -11.546 11.081 11.923 1.00 93.56 100 GLY A O 1
ATOM 815 N N . LYS A 1 101 ? -10.051 12.167 10.657 1.00 93.19 101 LYS A N 1
ATOM 816 C CA . LYS A 1 101 ? -9.447 12.906 11.780 1.00 93.19 101 LYS A CA 1
ATOM 817 C C . LYS A 1 101 ? -10.444 13.838 12.464 1.00 93.19 101 LYS A C 1
ATOM 819 O O . LYS A 1 101 ? -10.455 13.905 13.688 1.00 93.19 101 LYS A O 1
ATOM 824 N N . GLU A 1 102 ? -11.271 14.546 11.699 1.00 91.56 102 GLU A N 1
ATOM 825 C CA . GLU A 1 102 ? -12.293 15.435 12.253 1.00 91.56 102 GLU A CA 1
ATOM 826 C C . GLU A 1 102 ? -13.315 14.684 13.105 1.00 91.56 102 GLU A C 1
ATOM 828 O O . GLU A 1 102 ? -13.666 15.181 14.173 1.00 91.56 102 GLU A O 1
ATOM 833 N N . LEU A 1 103 ? -13.753 13.495 12.676 1.00 88.50 103 LEU A N 1
ATOM 834 C CA . LEU A 1 103 ? -14.662 12.654 13.464 1.00 88.50 103 LEU A CA 1
ATOM 835 C C . LEU A 1 103 ? -14.048 12.279 14.818 1.00 88.50 103 LEU A C 1
ATOM 837 O O . LEU A 1 103 ? -14.715 12.363 15.840 1.00 88.50 103 LEU A O 1
ATOM 841 N N . VAL A 1 104 ? -12.752 11.959 14.844 1.00 82.69 104 VAL A N 1
ATOM 842 C CA . VAL A 1 104 ? -12.042 11.596 16.084 1.00 82.69 104 VAL A CA 1
ATOM 843 C C . VAL A 1 104 ? -11.753 12.811 16.985 1.00 82.69 104 VAL A C 1
ATOM 845 O O . VAL A 1 104 ? -11.568 12.644 18.187 1.00 82.69 104 VAL A O 1
ATOM 848 N N . ILE A 1 105 ? -11.683 14.031 16.436 1.00 75.19 105 ILE A N 1
ATOM 849 C CA . ILE A 1 105 ? -11.422 15.270 17.200 1.00 75.19 105 ILE A CA 1
ATOM 850 C C . ILE A 1 105 ? -12.711 15.880 17.771 1.00 75.19 105 ILE A C 1
ATOM 852 O O . ILE A 1 105 ? -12.671 16.475 18.846 1.00 75.19 105 ILE A O 1
ATOM 856 N N . LYS A 1 106 ? -13.835 15.786 17.048 1.00 62.34 106 LYS A N 1
ATOM 857 C CA . LYS A 1 106 ? -15.086 16.488 17.385 1.00 62.34 106 LYS A CA 1
ATOM 858 C C . LYS A 1 106 ? -15.832 15.910 18.593 1.00 62.34 106 LYS A C 1
ATOM 860 O O . LYS A 1 106 ? -16.719 16.589 19.101 1.00 62.34 106 LYS A O 1
ATOM 865 N N . GLU A 1 107 ? -15.476 14.726 19.084 1.00 53.06 107 GLU A N 1
ATOM 866 C CA . GLU A 1 107 ? -16.198 14.075 20.180 1.00 53.06 107 GLU A CA 1
ATOM 867 C C . GLU A 1 107 ? -15.420 14.119 21.504 1.00 53.06 107 GLU A C 1
ATOM 869 O O . GLU A 1 107 ? -14.349 13.532 21.661 1.00 53.06 107 GLU A O 1
ATOM 874 N N . SER A 1 108 ? -16.009 14.774 22.508 1.00 51.31 108 SER A N 1
ATOM 875 C CA . SER A 1 108 ? -15.895 14.310 23.891 1.00 51.31 108 SER A CA 1
ATOM 876 C C . SER A 1 108 ? -16.435 12.878 23.920 1.00 51.31 108 SER A C 1
ATOM 878 O O . SER A 1 108 ? -17.595 12.685 23.572 1.00 51.31 108 SER A O 1
ATOM 880 N N . PHE A 1 109 ? -15.591 11.902 24.263 1.00 52.69 109 PHE A N 1
ATOM 881 C CA . PHE A 1 109 ? -15.769 10.441 24.145 1.00 52.69 109 PHE A CA 1
ATOM 882 C C . PHE A 1 109 ? -16.983 9.801 24.865 1.00 52.69 109 PHE A C 1
ATOM 884 O O . PHE A 1 109 ? -16.898 8.661 25.309 1.00 52.69 109 PHE A O 1
ATOM 891 N N . GLU A 1 110 ? -18.116 10.482 25.003 1.00 51.22 110 GLU A N 1
ATOM 892 C CA . GLU A 1 110 ? -19.280 9.970 25.725 1.00 51.22 110 GLU A CA 1
ATOM 893 C C . GLU A 1 110 ? -20.300 9.271 24.821 1.00 51.22 110 GLU A C 1
ATOM 895 O O . GLU A 1 110 ? -20.984 8.361 25.291 1.00 51.22 110 GLU A O 1
ATOM 900 N N . GLU A 1 111 ? -20.367 9.569 23.521 1.00 57.50 111 GLU A N 1
ATOM 901 C CA . GLU A 1 111 ? -21.435 9.021 22.686 1.00 57.50 111 GLU A CA 1
ATOM 902 C C . GLU A 1 111 ? -20.949 8.615 21.298 1.00 57.50 111 GLU A C 1
ATOM 904 O O . GLU A 1 111 ? -20.734 9.454 20.436 1.00 57.50 111 GLU A O 1
ATOM 909 N N . ASN A 1 112 ? -20.929 7.295 21.086 1.00 69.12 112 ASN A N 1
ATOM 910 C CA . ASN A 1 112 ? -21.268 6.623 19.830 1.00 69.12 112 ASN A CA 1
ATOM 911 C C . ASN A 1 112 ? -20.120 5.854 19.151 1.00 69.12 112 ASN A C 1
ATOM 913 O O . ASN A 1 112 ? -19.396 6.345 18.289 1.00 69.12 112 ASN A O 1
ATOM 917 N N . VAL A 1 113 ? -20.062 4.550 19.450 1.00 76.06 113 VAL A N 1
ATOM 918 C CA . VAL A 1 113 ? -19.288 3.538 18.701 1.00 76.06 113 VAL A CA 1
ATOM 919 C C . VAL A 1 113 ? -19.453 3.691 17.180 1.00 76.06 113 VAL A C 1
ATOM 921 O O . VAL A 1 113 ? -18.513 3.409 16.440 1.00 76.06 113 VAL A O 1
ATOM 924 N N . SER A 1 114 ? -20.608 4.175 16.703 1.00 82.81 114 SER A N 1
ATOM 925 C CA . SER A 1 114 ? -20.846 4.444 15.283 1.00 82.81 114 SER A CA 1
ATOM 926 C C . SER A 1 114 ? -19.900 5.491 14.693 1.00 82.81 114 SER A C 1
ATOM 928 O O . SER A 1 114 ? -19.449 5.298 13.567 1.00 82.81 114 SER A O 1
ATOM 930 N N . THR A 1 115 ? -19.569 6.569 15.411 1.00 84.88 115 THR A N 1
ATOM 931 C CA . THR A 1 115 ? -18.645 7.596 14.899 1.00 84.88 115 THR A CA 1
ATOM 932 C C . THR A 1 115 ? -17.225 7.050 14.803 1.00 84.88 115 THR A C 1
ATOM 934 O O . THR A 1 115 ? -16.525 7.280 13.815 1.00 84.88 115 THR A O 1
ATOM 937 N N . LEU A 1 116 ? -16.809 6.258 15.797 1.00 85.25 116 LEU A N 1
ATOM 938 C CA . LEU A 1 116 ? -15.513 5.578 15.769 1.00 85.25 116 LEU A CA 1
ATOM 939 C C . LEU A 1 116 ? -15.430 4.579 14.608 1.00 85.25 116 LEU A C 1
ATOM 941 O O . LEU A 1 116 ? -14.387 4.501 13.964 1.00 85.25 116 LEU A O 1
ATOM 945 N N . ASN A 1 117 ? -16.519 3.864 14.306 1.00 86.12 117 ASN A N 1
ATOM 946 C CA . ASN A 1 117 ? -16.591 2.991 13.134 1.00 86.12 117 ASN A CA 1
ATOM 947 C C . ASN A 1 117 ? -16.500 3.790 11.823 1.00 86.12 117 ASN A C 1
ATOM 949 O O . ASN A 1 117 ? -15.706 3.431 10.962 1.00 86.12 117 ASN A O 1
ATOM 953 N N . GLU A 1 118 ? -17.227 4.907 11.683 1.00 90.25 118 GLU A N 1
ATOM 954 C CA . GLU A 1 118 ? -17.128 5.746 10.475 1.00 90.25 118 GLU A CA 1
ATOM 955 C C . GLU A 1 118 ? -15.701 6.289 10.282 1.00 90.25 118 GLU A C 1
ATOM 957 O O . GLU A 1 118 ? -15.185 6.321 9.163 1.00 90.25 118 GLU A O 1
ATOM 962 N N . ALA A 1 119 ? -15.027 6.686 11.365 1.00 91.56 119 ALA A N 1
ATOM 963 C CA . ALA A 1 119 ? -13.636 7.118 11.297 1.00 91.56 119 ALA A CA 1
ATOM 964 C C . ALA A 1 119 ? -12.698 5.988 10.838 1.00 91.56 119 ALA A C 1
ATOM 966 O O . ALA A 1 119 ? -11.818 6.235 10.011 1.00 91.56 119 ALA A O 1
ATOM 967 N N . LEU A 1 120 ? -12.891 4.763 11.341 1.00 91.81 120 LEU A N 1
ATOM 968 C CA . LEU A 1 120 ? -12.118 3.592 10.917 1.00 91.81 120 LEU A CA 1
ATOM 969 C C . LEU A 1 120 ? -12.329 3.289 9.430 1.00 91.81 120 LEU A C 1
ATOM 971 O O . LEU A 1 120 ? -11.338 3.181 8.712 1.00 91.81 120 LEU A O 1
ATOM 975 N N . ASP A 1 121 ? -13.571 3.292 8.943 1.00 93.06 121 ASP A N 1
ATOM 976 C CA . ASP A 1 121 ? -13.882 3.091 7.520 1.00 93.06 121 ASP A CA 1
ATOM 977 C C . ASP A 1 121 ? -13.175 4.124 6.622 1.00 93.06 121 ASP A C 1
ATOM 979 O O . ASP A 1 121 ? -12.700 3.813 5.526 1.00 93.06 121 ASP A O 1
ATOM 983 N N . LEU A 1 122 ? -13.099 5.385 7.062 1.00 96.06 122 LEU A N 1
ATOM 984 C CA . LEU A 1 122 ? -12.396 6.443 6.328 1.00 96.06 122 LEU A CA 1
ATOM 985 C C . LEU A 1 122 ? -10.878 6.223 6.326 1.00 96.06 122 LEU A C 1
ATOM 987 O O . LEU A 1 122 ? -10.221 6.461 5.306 1.00 96.06 122 LEU A O 1
ATOM 991 N N . PHE A 1 123 ? -10.308 5.761 7.438 1.00 95.50 123 PHE A N 1
ATOM 992 C CA . PHE A 1 123 ? -8.887 5.434 7.504 1.00 95.50 123 PHE A CA 1
ATOM 993 C C . PHE A 1 123 ? -8.538 4.196 6.677 1.00 95.50 123 PHE A C 1
ATOM 995 O O . PHE A 1 123 ? -7.514 4.211 6.000 1.00 95.50 123 PHE A O 1
ATOM 1002 N N . GLU A 1 124 ? -9.394 3.177 6.646 1.00 94.69 124 GLU A N 1
ATOM 1003 C CA . GLU A 1 124 ? -9.222 1.997 5.792 1.00 94.69 124 GLU A CA 1
ATOM 1004 C C . GLU A 1 124 ? -9.262 2.363 4.305 1.00 94.69 124 GLU A C 1
ATOM 1006 O O . GLU A 1 124 ? -8.359 1.991 3.557 1.00 94.69 124 GLU A O 1
ATOM 1011 N N . LYS A 1 125 ? -10.219 3.196 3.878 1.00 95.06 125 LYS A N 1
ATOM 1012 C CA . LYS A 1 125 ? -10.251 3.732 2.503 1.00 95.06 125 LYS A CA 1
ATOM 1013 C C . LYS A 1 125 ? -8.999 4.541 2.168 1.00 95.06 125 LYS A C 1
ATOM 1015 O O . LYS A 1 125 ? -8.457 4.441 1.070 1.00 95.06 125 LYS A O 1
ATOM 1020 N N . SER A 1 126 ? -8.520 5.342 3.119 1.00 96.31 126 SER A N 1
ATOM 1021 C CA . SER A 1 126 ? -7.273 6.097 2.953 1.00 96.31 126 SER A CA 1
ATOM 1022 C C . SER A 1 126 ? -6.074 5.155 2.797 1.00 96.31 126 SER A C 1
ATOM 1024 O O . SER A 1 126 ? -5.191 5.415 1.978 1.00 96.31 126 SER A O 1
ATOM 1026 N N . LEU A 1 127 ? -6.048 4.056 3.559 1.00 94.25 127 LEU A N 1
ATOM 1027 C CA . LEU A 1 127 ? -5.010 3.029 3.505 1.00 94.25 127 LEU A CA 1
ATOM 1028 C C . LEU A 1 127 ? -5.007 2.311 2.152 1.00 94.25 127 LEU A C 1
ATOM 1030 O O . LEU A 1 127 ? -3.942 2.127 1.569 1.00 94.25 127 LEU A O 1
ATOM 1034 N N . GLU A 1 128 ? -6.182 1.949 1.638 1.00 93.19 128 GLU A N 1
ATOM 1035 C CA . GLU A 1 128 ? -6.344 1.305 0.331 1.00 93.19 128 GLU A CA 1
ATOM 1036 C C . GLU A 1 128 ? -5.739 2.159 -0.791 1.00 93.19 128 GLU A C 1
ATOM 1038 O O . GLU A 1 128 ? -4.867 1.686 -1.516 1.00 93.19 128 GLU A O 1
ATOM 1043 N N . ILE A 1 129 ? -6.105 3.444 -0.870 1.00 93.81 129 ILE A N 1
ATOM 1044 C CA . ILE A 1 129 ? -5.567 4.357 -1.892 1.00 93.81 129 ILE A CA 1
ATOM 1045 C C . ILE A 1 129 ? -4.063 4.603 -1.681 1.00 93.81 129 ILE A C 1
ATOM 1047 O O . ILE A 1 129 ? -3.295 4.668 -2.635 1.00 93.81 129 ILE A O 1
ATOM 1051 N N . THR A 1 130 ? -3.599 4.715 -0.434 1.00 93.38 130 THR A N 1
ATOM 1052 C CA . THR A 1 130 ? -2.163 4.912 -0.160 1.00 93.38 130 THR A CA 1
ATOM 1053 C C . THR A 1 130 ? -1.338 3.692 -0.591 1.00 93.38 130 THR A C 1
ATOM 1055 O O . THR A 1 130 ? -0.201 3.833 -1.040 1.00 93.38 130 THR A O 1
ATOM 1058 N N . ASN A 1 131 ? -1.899 2.481 -0.522 1.00 92.31 131 ASN A N 1
ATOM 1059 C CA . ASN A 1 131 ? -1.218 1.271 -0.984 1.00 92.31 131 ASN A CA 1
ATOM 1060 C C . ASN A 1 131 ? -1.014 1.231 -2.507 1.00 92.31 131 ASN A C 1
ATOM 1062 O O . ASN A 1 131 ? -0.031 0.631 -2.945 1.00 92.31 131 ASN A O 1
ATOM 1066 N N . THR A 1 132 ? -1.860 1.904 -3.297 1.00 91.38 132 THR A N 1
ATOM 1067 C CA . THR A 1 132 ? -1.703 2.001 -4.762 1.00 91.38 132 THR A CA 1
ATOM 1068 C C . THR A 1 132 ? -0.661 3.036 -5.196 1.00 91.38 132 THR A C 1
ATOM 1070 O O . THR A 1 132 ? -0.349 3.137 -6.380 1.00 91.38 132 THR A O 1
ATOM 1073 N N . MET A 1 133 ? -0.122 3.831 -4.266 1.00 93.06 133 MET A N 1
ATOM 1074 C CA . MET A 1 133 ? 0.950 4.784 -4.561 1.00 93.06 133 MET A CA 1
ATOM 1075 C C . MET A 1 133 ? 2.233 4.059 -4.974 1.00 93.06 133 MET A C 1
ATOM 1077 O O . MET A 1 133 ? 2.529 2.962 -4.491 1.00 93.06 133 MET A O 1
ATOM 1081 N N . ALA A 1 134 ? 3.047 4.713 -5.800 1.00 93.94 134 ALA A N 1
ATOM 1082 C CA . ALA A 1 134 ? 4.391 4.236 -6.091 1.00 93.94 134 ALA A CA 1
ATOM 1083 C C . ALA A 1 134 ? 5.276 4.328 -4.840 1.00 93.94 134 ALA A C 1
ATOM 1085 O O . ALA A 1 134 ? 5.137 5.253 -4.019 1.00 93.94 134 ALA A O 1
ATOM 1086 N N . ASP A 1 135 ? 6.191 3.369 -4.700 1.00 92.56 135 ASP A N 1
ATOM 1087 C CA . ASP A 1 135 ? 7.048 3.274 -3.525 1.00 92.56 135 ASP A CA 1
ATOM 1088 C C . ASP A 1 135 ? 7.921 4.521 -3.388 1.00 92.56 135 ASP A C 1
ATOM 1090 O O . ASP A 1 135 ? 8.602 4.965 -4.311 1.00 92.56 135 ASP A O 1
ATOM 1094 N N . SER A 1 136 ? 7.837 5.137 -2.214 1.00 94.69 136 SER A N 1
ATOM 1095 C CA . SER A 1 136 ? 8.471 6.415 -1.914 1.00 94.69 136 SER A CA 1
ATOM 1096 C C . SER A 1 136 ? 8.481 6.655 -0.409 1.00 94.69 136 SER A C 1
ATOM 1098 O O . SER A 1 136 ? 7.723 6.039 0.350 1.00 94.69 136 SER A O 1
ATOM 1100 N N . LYS A 1 137 ? 9.312 7.606 0.029 1.00 94.81 137 LYS A N 1
ATOM 1101 C CA . LYS A 1 137 ? 9.311 8.083 1.417 1.00 94.81 137 LYS A CA 1
ATOM 1102 C C . LYS A 1 137 ? 7.930 8.603 1.826 1.00 94.81 137 LYS A C 1
ATOM 1104 O O . LYS A 1 137 ? 7.449 8.272 2.900 1.00 94.81 137 LYS A O 1
ATOM 1109 N N . GLU A 1 138 ? 7.277 9.346 0.939 1.00 94.69 138 GLU A N 1
ATOM 1110 C CA . GLU A 1 138 ? 5.958 9.933 1.170 1.00 94.69 138 GLU A CA 1
ATOM 1111 C C . GLU A 1 138 ? 4.865 8.873 1.356 1.00 94.69 138 GLU A C 1
ATOM 1113 O O . GLU A 1 138 ? 4.095 8.954 2.314 1.00 94.69 138 GLU A O 1
ATOM 1118 N N . LYS A 1 139 ? 4.843 7.827 0.513 1.00 95.38 139 LYS A N 1
ATOM 1119 C CA . LYS A 1 139 ? 3.959 6.666 0.707 1.00 95.38 139 LYS A CA 1
ATOM 1120 C C . LYS A 1 139 ? 4.187 6.046 2.084 1.00 95.38 139 LYS A C 1
ATOM 1122 O O . LYS A 1 139 ? 3.233 5.832 2.824 1.00 95.38 139 LYS A O 1
ATOM 1127 N N . SER A 1 140 ? 5.444 5.788 2.452 1.00 93.94 140 SER A N 1
ATOM 1128 C CA . SER A 1 140 ? 5.780 5.179 3.746 1.00 93.94 140 SER A CA 1
ATOM 1129 C C . SER A 1 140 ? 5.340 6.044 4.933 1.00 93.94 140 SER A C 1
ATOM 1131 O O . SER A 1 140 ? 4.721 5.540 5.870 1.00 93.94 140 SER A O 1
ATOM 1133 N N . GLU A 1 141 ? 5.593 7.352 4.883 1.00 95.94 141 GLU A N 1
ATOM 1134 C CA . GLU A 1 141 ? 5.158 8.302 5.911 1.00 95.94 141 GLU A CA 1
ATOM 1135 C C . GLU A 1 141 ? 3.630 8.333 6.033 1.00 95.94 141 GLU A C 1
ATOM 1137 O O . GLU A 1 141 ? 3.099 8.284 7.145 1.00 9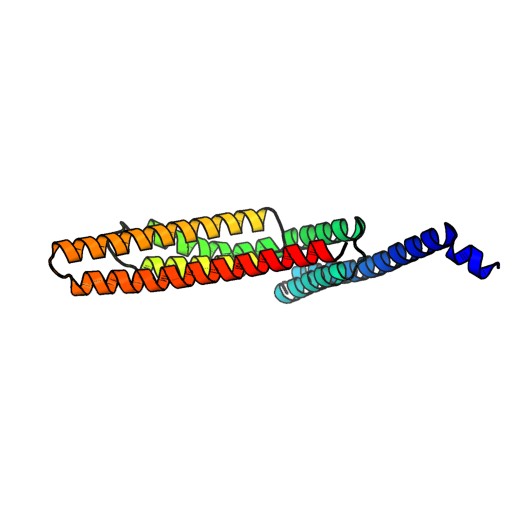5.94 141 GLU A O 1
ATOM 1142 N N . LYS A 1 142 ? 2.915 8.330 4.902 1.00 95.81 142 LYS A N 1
ATOM 1143 C CA . LYS A 1 142 ? 1.450 8.324 4.875 1.00 95.81 142 LYS A CA 1
ATOM 1144 C C . LYS A 1 142 ? 0.860 7.018 5.415 1.00 95.81 142 LYS A C 1
ATOM 1146 O O . LYS A 1 142 ? -0.069 7.061 6.218 1.00 95.81 142 LYS A O 1
ATOM 1151 N N . LEU A 1 143 ? 1.427 5.865 5.049 1.00 94.88 143 LEU A N 1
ATOM 1152 C CA . LEU A 1 143 ? 1.036 4.559 5.597 1.00 94.88 143 LEU A CA 1
ATOM 1153 C C . LEU A 1 143 ? 1.228 4.511 7.116 1.00 94.88 143 LEU A C 1
ATOM 1155 O O . LEU A 1 143 ? 0.340 4.048 7.834 1.00 94.88 143 LEU A O 1
ATOM 1159 N N . ASN A 1 144 ? 2.354 5.026 7.617 1.00 94.44 144 ASN A N 1
ATOM 1160 C CA . ASN A 1 144 ? 2.630 5.093 9.052 1.00 94.44 144 ASN A CA 1
ATOM 1161 C C . ASN A 1 144 ? 1.637 6.007 9.782 1.00 94.44 144 ASN A C 1
ATOM 1163 O O . ASN A 1 144 ? 1.141 5.652 10.852 1.00 94.44 144 ASN A O 1
ATOM 1167 N N . GLU A 1 145 ? 1.314 7.164 9.198 1.00 96.38 145 GLU A N 1
ATOM 1168 C CA . GLU A 1 145 ? 0.307 8.085 9.726 1.00 96.38 145 GLU A CA 1
ATOM 1169 C C . GLU A 1 145 ? -1.069 7.411 9.830 1.00 96.38 145 GLU A C 1
ATOM 1171 O O . GLU A 1 145 ? -1.668 7.395 10.908 1.00 96.38 145 GLU A O 1
ATOM 1176 N N . ILE A 1 146 ? -1.552 6.817 8.736 1.00 95.12 146 ILE A N 1
ATOM 1177 C CA . ILE A 1 146 ? -2.866 6.162 8.678 1.00 95.12 146 ILE A CA 1
ATOM 1178 C C . ILE A 1 146 ? -2.924 4.983 9.654 1.00 95.12 146 ILE A C 1
ATOM 1180 O O . ILE A 1 146 ? -3.868 4.872 10.433 1.00 95.12 146 ILE A O 1
ATOM 1184 N N . THR A 1 147 ? -1.886 4.146 9.687 1.00 92.56 147 THR A N 1
ATOM 1185 C CA . THR A 1 147 ? -1.801 3.003 10.610 1.00 92.56 147 THR A CA 1
ATOM 1186 C C . THR A 1 147 ? -1.826 3.458 12.070 1.00 92.56 147 THR A C 1
ATOM 1188 O O . THR A 1 147 ? -2.506 2.862 12.906 1.00 92.56 147 THR A O 1
ATOM 1191 N N . SER A 1 148 ? -1.118 4.544 12.394 1.00 91.12 148 SER A N 1
ATOM 1192 C CA . SER A 1 148 ? -1.135 5.140 13.733 1.00 91.12 148 SER A CA 1
ATOM 1193 C C . SER A 1 148 ? -2.534 5.630 14.123 1.00 91.12 148 SER A C 1
ATOM 1195 O O . SER A 1 148 ? -2.986 5.381 15.244 1.00 91.12 148 SER A O 1
ATOM 1197 N N . LEU A 1 149 ? -3.251 6.265 13.190 1.00 92.50 149 LEU A N 1
ATOM 1198 C CA . LEU A 1 149 ? -4.626 6.723 13.400 1.00 92.50 149 LEU A CA 1
ATOM 1199 C C . LEU A 1 149 ? -5.588 5.554 13.628 1.00 92.50 149 LEU A C 1
ATOM 1201 O O . LEU A 1 149 ? -6.323 5.582 14.613 1.00 92.50 149 LEU A O 1
ATOM 1205 N N . ILE A 1 150 ? -5.525 4.506 12.801 1.00 90.81 150 ILE A N 1
ATOM 1206 C CA . ILE A 1 150 ? -6.317 3.276 12.977 1.00 90.81 150 ILE A CA 1
ATOM 1207 C C . ILE A 1 150 ? -6.068 2.686 14.367 1.00 90.81 150 ILE A C 1
ATOM 1209 O O . ILE A 1 150 ? -7.006 2.484 15.136 1.00 90.81 150 ILE A O 1
ATOM 1213 N N . ASN A 1 151 ? -4.800 2.489 14.738 1.00 87.50 151 ASN A N 1
ATOM 1214 C CA . ASN A 1 151 ? -4.436 1.917 16.034 1.00 87.50 151 ASN A CA 1
ATOM 1215 C C . ASN A 1 151 ? -4.955 2.756 17.207 1.00 87.50 151 ASN A C 1
ATOM 1217 O O . ASN A 1 151 ? -5.476 2.211 18.184 1.00 87.50 151 ASN A O 1
ATOM 1221 N N . LYS A 1 152 ? -4.828 4.084 17.116 1.00 89.31 152 LYS A N 1
ATOM 1222 C CA . LYS A 1 152 ? -5.332 5.004 18.138 1.00 89.31 152 LYS A CA 1
ATOM 1223 C C . LYS A 1 152 ? -6.853 4.903 18.260 1.00 89.31 152 LYS A C 1
ATOM 1225 O O . LYS A 1 152 ? -7.346 4.755 19.375 1.00 89.31 152 LYS A O 1
ATOM 1230 N N . THR A 1 153 ? -7.582 4.938 17.148 1.00 87.81 153 THR A N 1
ATOM 1231 C CA . THR A 1 153 ? -9.050 4.877 17.133 1.00 87.81 153 THR A CA 1
ATOM 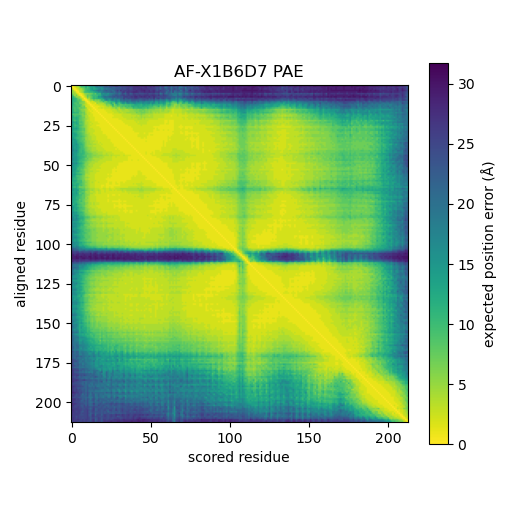1232 C C . THR A 1 153 ? -9.569 3.533 17.635 1.00 87.81 153 THR A C 1
ATOM 1234 O O . THR A 1 153 ? -10.447 3.511 18.496 1.00 87.81 153 THR A O 1
ATOM 1237 N N . CYS A 1 154 ? -8.968 2.417 17.208 1.00 86.81 154 CYS A N 1
ATOM 1238 C CA . CYS A 1 154 ? -9.277 1.085 17.732 1.00 86.81 154 CYS A CA 1
ATOM 1239 C C . CYS A 1 154 ? -9.071 1.015 19.249 1.00 86.81 154 CYS A C 1
ATOM 1241 O O . CYS A 1 154 ? -9.947 0.543 19.972 1.00 86.81 154 CYS A O 1
ATOM 1243 N N . LYS A 1 155 ? -7.942 1.529 19.757 1.00 86.00 155 LYS A N 1
ATOM 1244 C CA . LYS A 1 155 ? -7.665 1.555 21.200 1.00 86.00 155 LYS A CA 1
ATOM 1245 C C . LYS A 1 155 ? -8.710 2.367 21.961 1.00 86.00 155 LYS A C 1
ATOM 1247 O O . LYS A 1 155 ? -9.182 1.920 23.005 1.00 86.00 155 LYS A O 1
ATOM 1252 N N . THR A 1 156 ? -9.078 3.538 21.451 1.00 84.94 156 THR A N 1
ATOM 1253 C CA . THR A 1 156 ? -10.104 4.368 22.084 1.00 84.94 156 THR A CA 1
ATOM 1254 C C . THR A 1 156 ? -11.460 3.669 22.104 1.00 84.94 156 THR A C 1
ATOM 1256 O O . THR A 1 156 ? -12.105 3.622 23.147 1.00 84.94 156 THR A O 1
ATOM 1259 N N . ARG A 1 157 ? -11.854 3.045 20.992 1.00 84.50 157 ARG A N 1
ATOM 1260 C CA . ARG A 1 157 ? -13.095 2.271 20.886 1.00 84.50 157 ARG A CA 1
ATOM 1261 C C . ARG A 1 157 ? -13.146 1.119 21.888 1.00 84.50 157 ARG A C 1
ATOM 1263 O O . ARG A 1 157 ? -14.136 0.973 22.595 1.00 84.50 157 ARG A O 1
ATOM 1270 N N . ILE A 1 158 ? -12.064 0.347 22.003 1.00 84.44 158 ILE A N 1
ATOM 1271 C CA . ILE A 1 158 ? -11.950 -0.743 22.985 1.00 84.44 158 ILE A CA 1
ATOM 1272 C C . ILE A 1 158 ? -12.107 -0.210 24.415 1.00 84.44 158 ILE A C 1
ATOM 1274 O O . ILE A 1 158 ? -12.835 -0.801 25.213 1.00 84.44 158 ILE A O 1
ATOM 1278 N N . ASN A 1 159 ? -11.448 0.905 24.746 1.00 84.94 159 ASN A N 1
ATOM 1279 C CA . ASN A 1 159 ? -11.552 1.512 26.073 1.00 84.94 159 ASN A CA 1
ATOM 1280 C C . ASN A 1 159 ? -12.984 1.968 26.381 1.00 84.94 159 ASN A C 1
ATOM 1282 O O . ASN A 1 159 ? -13.490 1.653 27.454 1.00 84.94 159 ASN A O 1
ATOM 1286 N N . TYR A 1 160 ? -13.651 2.621 25.429 1.00 83.25 160 TYR A N 1
ATOM 1287 C CA . TYR A 1 160 ? -15.039 3.058 25.580 1.00 83.25 160 TYR A CA 1
ATOM 1288 C C . TYR A 1 160 ? -15.996 1.878 25.808 1.00 83.25 160 TYR A C 1
ATOM 1290 O O . TYR A 1 160 ? -16.786 1.876 26.749 1.00 83.25 160 TYR A O 1
ATOM 1298 N N . ILE A 1 161 ? -15.881 0.819 24.999 1.00 83.06 161 ILE A N 1
ATOM 1299 C CA . ILE A 1 161 ? -16.700 -0.395 25.148 1.00 83.06 161 ILE A CA 1
ATOM 1300 C C . ILE A 1 161 ? -16.472 -1.043 26.524 1.00 83.06 161 ILE A C 1
ATOM 1302 O O . ILE A 1 161 ? -17.419 -1.479 27.184 1.00 83.06 161 ILE A O 1
ATOM 1306 N N . LYS A 1 162 ? -15.220 -1.066 26.994 1.00 85.12 162 LYS A N 1
ATOM 1307 C CA . LYS A 1 162 ? -14.875 -1.564 28.329 1.00 85.12 162 LYS A CA 1
ATOM 1308 C C . LYS A 1 162 ? -15.509 -0.719 29.439 1.00 85.12 162 LYS A C 1
ATOM 1310 O O . LYS A 1 162 ? -16.038 -1.285 30.393 1.00 85.12 162 LYS A O 1
ATOM 1315 N N . GLU A 1 163 ? -15.467 0.607 29.331 1.00 87.00 163 GLU A N 1
ATOM 1316 C CA . GLU A 1 163 ? -16.094 1.523 30.293 1.00 87.00 163 GLU A CA 1
ATOM 1317 C C . GLU A 1 163 ? -17.618 1.343 30.338 1.00 87.00 163 GLU A C 1
ATOM 1319 O O . GLU A 1 163 ? -18.181 1.218 31.428 1.00 87.00 163 GLU A O 1
ATOM 1324 N N . LEU A 1 164 ? -18.272 1.200 29.179 1.00 85.81 164 LEU A N 1
ATOM 1325 C CA . LEU A 1 164 ? -19.699 0.871 29.093 1.00 85.81 164 LEU A CA 1
ATOM 1326 C C . LEU A 1 164 ? -20.034 -0.451 29.796 1.00 85.81 164 LEU A C 1
ATOM 1328 O O . LEU A 1 164 ? -21.007 -0.521 30.549 1.00 85.81 164 LEU A O 1
ATOM 1332 N N . SER A 1 165 ? -19.226 -1.496 29.595 1.00 87.25 165 SER A N 1
ATOM 1333 C CA . SER A 1 165 ? -19.417 -2.780 30.284 1.00 87.25 165 SER A CA 1
ATOM 1334 C C . SER A 1 165 ? -19.300 -2.630 31.808 1.00 87.25 165 SER A C 1
ATOM 1336 O O . SER A 1 165 ? -20.164 -3.110 32.544 1.00 87.25 165 SER A O 1
ATOM 1338 N N . ILE A 1 166 ? -18.296 -1.891 32.299 1.00 89.25 166 ILE A N 1
ATOM 1339 C CA . ILE A 1 166 ? -18.123 -1.609 33.736 1.00 89.25 166 ILE A CA 1
ATOM 1340 C C . ILE A 1 166 ? -19.329 -0.845 34.296 1.00 89.25 166 ILE A C 1
ATOM 1342 O O . ILE A 1 166 ? -19.817 -1.169 35.382 1.00 89.25 166 ILE A O 1
ATOM 1346 N N . GLN A 1 167 ? -19.852 0.133 33.556 1.00 89.62 167 GLN A N 1
ATOM 1347 C CA . GLN A 1 167 ? -21.044 0.874 33.957 1.00 89.62 167 GLN A CA 1
ATOM 1348 C C . GLN A 1 167 ? -22.265 -0.050 34.094 1.00 89.62 167 GLN A C 1
ATOM 1350 O O . GLN A 1 167 ? -23.012 0.067 35.066 1.00 89.62 167 GLN A O 1
ATOM 1355 N N . LYS A 1 168 ? -22.455 -0.999 33.165 1.00 88.12 168 LYS A N 1
ATOM 1356 C CA . LYS A 1 168 ? -23.547 -1.988 33.228 1.00 88.12 168 LYS A CA 1
ATOM 1357 C C . LYS A 1 168 ? -23.412 -2.931 34.421 1.00 88.12 168 LYS A C 1
ATOM 1359 O O . LYS A 1 168 ? -24.400 -3.165 35.112 1.00 88.12 168 LYS A O 1
ATOM 1364 N N . ILE A 1 169 ? -22.191 -3.366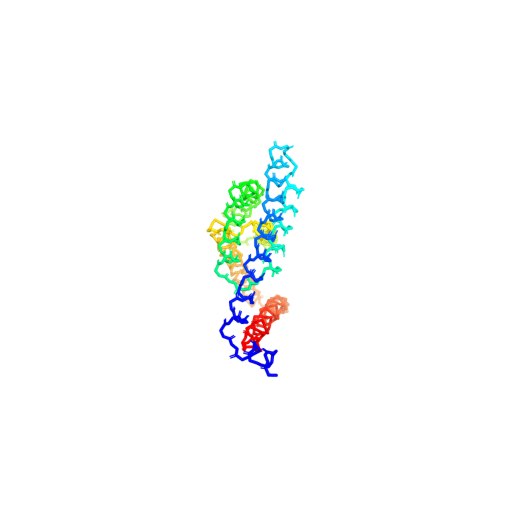 34.739 1.00 89.50 169 ILE A N 1
ATOM 1365 C CA . ILE A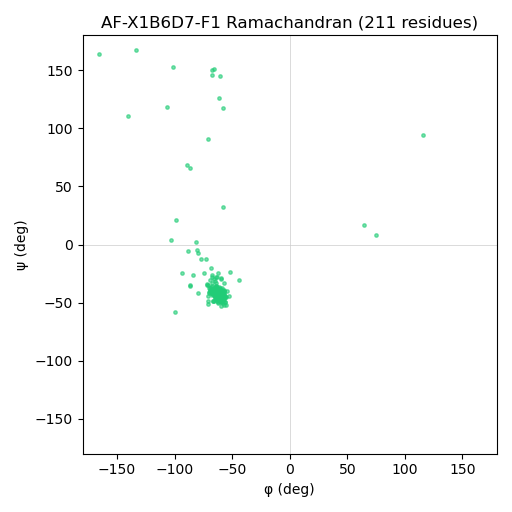 1 169 ? -21.897 -4.126 35.967 1.00 89.50 169 ILE A CA 1
ATOM 1366 C C . ILE A 1 169 ? -22.301 -3.322 37.210 1.00 89.50 169 ILE A C 1
ATOM 1368 O O . ILE A 1 169 ? -22.975 -3.854 38.089 1.00 89.50 169 ILE A O 1
ATOM 1372 N N . GLY A 1 170 ? -21.938 -2.036 37.276 1.00 89.75 170 GLY A N 1
ATOM 1373 C CA . GLY A 1 170 ? -22.315 -1.150 38.385 1.00 89.75 170 GLY A CA 1
ATOM 1374 C C . GLY A 1 170 ? -23.828 -0.927 38.513 1.00 89.75 170 GLY A C 1
ATOM 1375 O O . GLY A 1 170 ? -24.325 -0.717 39.616 1.00 89.75 170 GLY A O 1
ATOM 1376 N N . 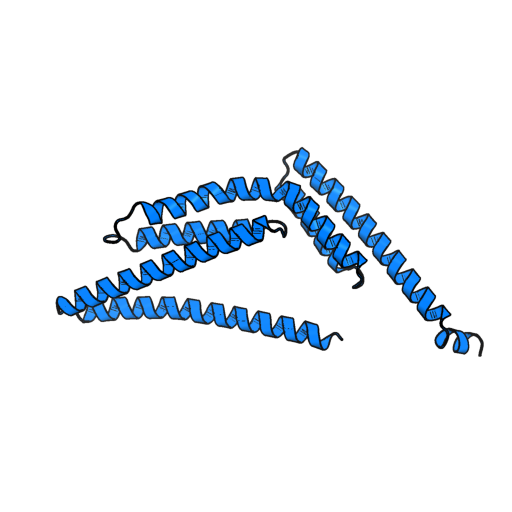GLN A 1 171 ? -24.567 -1.023 37.403 1.00 93.81 171 GLN A N 1
ATOM 1377 C CA . GLN A 1 171 ? -26.034 -0.972 37.356 1.00 93.81 171 GLN A CA 1
ATOM 1378 C C . GLN A 1 171 ? -26.703 -2.313 37.724 1.00 93.81 171 GLN A C 1
ATOM 1380 O O . GLN A 1 171 ? -27.928 -2.370 37.799 1.00 93.81 171 GLN A O 1
ATOM 1385 N N . GLY A 1 172 ? -25.930 -3.385 37.945 1.00 92.25 172 GLY A N 1
ATOM 1386 C CA . GLY A 1 172 ? -26.445 -4.743 38.165 1.00 92.25 172 GLY A CA 1
ATOM 1387 C C . GLY A 1 172 ? -26.956 -5.437 36.894 1.00 92.25 172 GLY A C 1
ATOM 1388 O O . GLY A 1 172 ? -27.544 -6.512 36.978 1.00 92.25 172 GLY A O 1
ATOM 1389 N N . ASP A 1 173 ? -26.733 -4.846 35.717 1.00 93.19 173 ASP A N 1
ATOM 1390 C CA . ASP A 1 173 ? -27.162 -5.365 34.414 1.00 93.19 173 ASP A CA 1
ATOM 1391 C C . ASP A 1 173 ? -26.074 -6.279 33.823 1.00 93.19 173 ASP A C 1
ATOM 1393 O O . ASP A 1 173 ? -25.358 -5.937 32.876 1.00 93.19 173 ASP A O 1
ATOM 1397 N N . TYR A 1 174 ? -25.886 -7.435 34.463 1.00 87.00 174 TYR A N 1
ATOM 1398 C CA . TYR A 1 174 ? -24.800 -8.363 34.137 1.00 87.00 174 TYR A CA 1
ATOM 1399 C C . TYR A 1 174 ? -24.954 -9.014 32.759 1.00 87.00 174 TYR A C 1
ATOM 1401 O O . TYR A 1 174 ? -23.947 -9.251 32.098 1.00 87.00 174 TYR A O 1
ATOM 1409 N N . GLU A 1 175 ? -26.185 -9.272 32.308 1.00 90.00 175 GLU A N 1
ATOM 1410 C CA . GLU A 1 175 ? -26.448 -9.860 30.987 1.00 90.00 175 GLU A CA 1
ATOM 1411 C C . GLU A 1 175 ? -25.946 -8.934 29.876 1.00 90.00 175 GLU A C 1
ATOM 1413 O O . GLU A 1 175 ? -25.115 -9.345 29.067 1.00 90.00 175 GLU A O 1
ATOM 1418 N N . LYS A 1 176 ? -26.312 -7.643 29.912 1.00 86.31 176 LYS A N 1
ATOM 1419 C CA . LYS A 1 176 ? -25.796 -6.681 28.926 1.00 86.31 176 LYS A CA 1
ATOM 1420 C C . LYS A 1 176 ? -24.285 -6.505 29.013 1.00 86.31 176 LYS A C 1
ATOM 1422 O O . LYS A 1 176 ? -23.631 -6.331 27.988 1.00 86.31 176 LYS A O 1
ATOM 1427 N N . ALA A 1 177 ? -23.709 -6.538 30.215 1.00 83.94 177 ALA A N 1
ATOM 1428 C CA . ALA A 1 177 ? -22.258 -6.464 30.370 1.00 83.94 177 ALA A CA 1
ATOM 1429 C C . ALA A 1 177 ? -21.538 -7.666 29.728 1.00 83.94 177 ALA A C 1
ATOM 1431 O O . ALA A 1 177 ? -20.458 -7.488 29.157 1.00 83.94 177 ALA A O 1
ATOM 1432 N N . ILE A 1 178 ? -22.125 -8.867 29.812 1.00 82.06 178 ILE A N 1
ATOM 1433 C CA . ILE A 1 178 ? -21.621 -10.084 29.163 1.00 82.06 178 ILE A CA 1
ATOM 1434 C C . ILE A 1 178 ? -21.729 -9.955 27.643 1.00 82.06 178 ILE A C 1
ATOM 1436 O O . ILE A 1 178 ? -20.728 -10.182 26.965 1.00 82.06 178 ILE A O 1
ATOM 1440 N N . ASP A 1 179 ? -22.882 -9.533 27.121 1.00 87.06 179 ASP A N 1
ATOM 1441 C CA . ASP A 1 179 ? -23.100 -9.371 25.677 1.00 87.06 179 ASP A CA 1
ATOM 1442 C C . ASP A 1 179 ? -22.090 -8.395 25.056 1.00 87.06 179 ASP A C 1
ATOM 1444 O O . ASP A 1 179 ? -21.407 -8.734 24.088 1.00 87.06 179 ASP A O 1
ATOM 1448 N N . ILE A 1 180 ? -21.893 -7.231 25.688 1.00 84.62 180 ILE A N 1
ATOM 1449 C CA . ILE A 1 180 ? -20.901 -6.230 25.265 1.00 84.62 180 ILE A CA 1
ATOM 1450 C C . ILE A 1 180 ? -19.486 -6.835 25.201 1.00 84.62 180 ILE A C 1
ATOM 1452 O O . ILE A 1 180 ? -18.748 -6.614 24.239 1.00 84.62 180 ILE A O 1
ATOM 1456 N N . ASN A 1 181 ? -19.091 -7.610 26.216 1.00 81.56 181 ASN A N 1
ATOM 1457 C CA . ASN A 1 181 ? -17.759 -8.219 26.267 1.00 81.56 181 ASN A CA 1
ATOM 1458 C C . ASN A 1 181 ? -17.590 -9.360 25.255 1.00 81.56 181 ASN A C 1
ATOM 1460 O O . ASN A 1 181 ? -16.493 -9.546 24.725 1.00 81.56 181 ASN A O 1
ATOM 1464 N N . LEU A 1 182 ? -18.649 -10.126 24.980 1.00 83.50 182 LEU A N 1
ATOM 1465 C CA . LEU A 1 182 ? -18.629 -11.176 23.965 1.00 83.50 182 LEU A CA 1
ATOM 1466 C C . LEU A 1 182 ? -18.435 -10.590 22.567 1.00 83.50 182 LEU A C 1
ATOM 1468 O O . LEU A 1 182 ? -17.637 -11.126 21.795 1.00 83.50 182 LEU A O 1
ATOM 1472 N N . ASP A 1 183 ? -19.113 -9.489 22.250 1.00 80.38 183 ASP A N 1
ATOM 1473 C CA . ASP A 1 183 ? -18.969 -8.824 20.955 1.00 80.38 183 ASP A CA 1
ATOM 1474 C C . ASP A 1 183 ? -17.576 -8.206 20.785 1.00 80.38 183 ASP A C 1
ATOM 1476 O O . ASP A 1 183 ? -16.918 -8.458 19.773 1.00 80.38 183 ASP A O 1
ATOM 1480 N N . LEU A 1 184 ? -17.048 -7.546 21.822 1.00 79.69 184 LEU A N 1
ATOM 1481 C CA . LEU A 1 184 ? -15.657 -7.081 21.839 1.00 79.69 184 LEU A CA 1
ATOM 1482 C C . LEU A 1 184 ? -14.660 -8.239 21.632 1.00 79.69 184 LEU A C 1
ATOM 1484 O O . LEU A 1 184 ? -13.681 -8.116 20.893 1.00 79.69 184 LEU A O 1
ATOM 1488 N N . GLY A 1 185 ? -14.915 -9.387 22.266 1.00 76.88 185 GLY A N 1
ATOM 1489 C CA . GLY A 1 185 ? -14.091 -10.587 22.132 1.00 76.88 185 GLY A CA 1
ATOM 1490 C C . GLY A 1 185 ? -14.076 -11.163 20.712 1.00 76.88 185 GLY A C 1
ATOM 1491 O O . GLY A 1 185 ? -13.022 -11.605 20.247 1.00 76.88 185 GLY A O 1
ATOM 1492 N N . LYS A 1 186 ? -15.210 -11.135 19.997 1.00 80.31 186 LYS A N 1
ATOM 1493 C CA . LYS A 1 186 ? -15.290 -11.573 18.590 1.00 80.31 186 LYS A CA 1
ATOM 1494 C C . LYS A 1 186 ? -14.446 -10.682 17.683 1.00 80.31 186 LYS A C 1
ATOM 1496 O O . LYS A 1 186 ? -13.701 -11.200 16.856 1.00 80.31 186 LYS A O 1
ATOM 1501 N N . GLU A 1 187 ? -14.527 -9.368 17.858 1.00 72.25 187 GLU A N 1
ATOM 1502 C CA . GLU A 1 187 ? -13.778 -8.405 17.043 1.00 72.25 187 GLU A CA 1
ATOM 1503 C C . GLU A 1 187 ? -12.263 -8.538 17.238 1.00 72.25 187 GLU A C 1
ATOM 1505 O O . GLU A 1 187 ? -11.514 -8.642 16.266 1.00 72.25 187 GLU A O 1
ATOM 1510 N N . ILE A 1 188 ? -11.804 -8.629 18.492 1.00 75.19 188 ILE A N 1
ATOM 1511 C CA . ILE A 1 188 ? -10.382 -8.843 18.805 1.00 75.19 188 ILE A CA 1
ATOM 1512 C C . ILE A 1 188 ? -9.877 -10.146 18.177 1.00 75.19 188 ILE A C 1
ATOM 1514 O O . ILE A 1 188 ? -8.755 -10.200 17.668 1.00 75.19 188 ILE A O 1
ATOM 1518 N N . LYS A 1 189 ? -10.700 -11.200 18.184 1.00 78.50 189 LYS A N 1
ATOM 1519 C CA . LYS A 1 189 ? -10.340 -12.489 17.590 1.00 78.50 189 LYS A CA 1
ATOM 1520 C C . LYS A 1 189 ? -10.085 -12.381 16.082 1.00 78.50 189 LYS A C 1
ATOM 1522 O O . LYS A 1 189 ? -9.083 -12.922 15.624 1.00 78.50 189 LYS A O 1
ATOM 1527 N N . VAL A 1 190 ? -10.931 -11.663 15.338 1.00 76.06 190 VAL A N 1
ATOM 1528 C CA . VAL A 1 190 ? -10.744 -11.445 13.889 1.00 76.06 190 VAL A CA 1
ATOM 1529 C C . VAL A 1 190 ? -9.398 -10.771 13.610 1.00 76.06 190 VAL A C 1
ATOM 1531 O O . VAL A 1 190 ? -8.624 -11.262 12.792 1.00 76.06 190 VAL A O 1
ATOM 1534 N N . ILE A 1 191 ? -9.068 -9.718 14.365 1.00 70.50 191 ILE A N 1
ATOM 1535 C CA . ILE A 1 191 ? -7.794 -8.994 14.226 1.00 70.50 191 ILE A CA 1
ATOM 1536 C C . ILE A 1 191 ? -6.597 -9.921 14.492 1.00 70.50 191 ILE A C 1
ATOM 1538 O O . ILE A 1 191 ? -5.626 -9.926 13.734 1.00 70.50 191 ILE A O 1
ATOM 1542 N N . ILE A 1 192 ? -6.657 -10.730 15.555 1.00 70.62 192 ILE A N 1
ATOM 1543 C CA . ILE A 1 192 ? -5.600 -11.701 15.880 1.00 70.62 192 ILE A CA 1
ATOM 1544 C C . ILE A 1 192 ? -5.403 -12.700 14.734 1.00 70.62 192 ILE A C 1
ATOM 1546 O O . ILE A 1 192 ? -4.264 -13.038 14.403 1.00 70.62 192 ILE A O 1
ATOM 1550 N N . ASP A 1 193 ? -6.490 -13.178 14.135 1.00 76.12 193 ASP A N 1
ATOM 1551 C CA . ASP A 1 193 ? -6.426 -14.156 13.053 1.00 76.12 193 ASP A CA 1
ATOM 1552 C C . ASP A 1 193 ? -5.830 -13.553 11.767 1.00 76.12 193 ASP A C 1
ATOM 1554 O O . ASP A 1 193 ? -5.031 -14.211 11.096 1.00 76.12 193 ASP A O 1
ATOM 1558 N N . ASP A 1 194 ? -6.109 -12.286 11.453 1.00 70.56 194 ASP A N 1
ATOM 1559 C CA . ASP A 1 194 ? -5.503 -11.605 10.301 1.00 70.56 194 ASP A CA 1
ATOM 1560 C C . ASP A 1 194 ? -4.018 -11.269 10.509 1.00 70.56 194 ASP A C 1
ATOM 1562 O O . ASP A 1 194 ? -3.210 -11.398 9.577 1.00 70.56 194 ASP A O 1
ATOM 1566 N N . ILE A 1 195 ? -3.614 -10.938 11.741 1.00 66.94 195 ILE A N 1
ATOM 1567 C CA . ILE A 1 195 ? -2.196 -10.800 12.104 1.00 66.94 195 ILE A CA 1
ATOM 1568 C C . ILE A 1 195 ? -1.467 -12.132 11.901 1.00 66.94 195 ILE A C 1
ATOM 1570 O O . ILE A 1 195 ? -0.401 -12.155 11.284 1.00 66.94 195 ILE A O 1
ATOM 1574 N N . LYS A 1 196 ? -2.042 -13.251 12.362 1.00 73.75 196 LYS A N 1
ATOM 1575 C CA . LYS A 1 196 ? -1.447 -14.584 12.167 1.00 73.75 196 LYS A CA 1
ATOM 1576 C C . LYS A 1 196 ? -1.251 -14.905 10.687 1.00 73.75 196 LYS A C 1
ATOM 1578 O O . LYS A 1 196 ? -0.136 -15.246 10.301 1.00 73.75 196 LYS A O 1
ATOM 1583 N N . LYS A 1 197 ? -2.277 -14.708 9.847 1.00 75.75 197 LYS A N 1
ATOM 1584 C CA . LYS A 1 197 ? -2.165 -14.913 8.387 1.00 75.75 197 LYS A CA 1
ATOM 1585 C C . LYS A 1 197 ? -1.057 -14.061 7.768 1.00 75.75 197 LYS A C 1
ATOM 1587 O O . LYS A 1 197 ? -0.343 -14.515 6.875 1.00 75.75 197 LYS A O 1
ATOM 1592 N N . SER A 1 198 ? -0.919 -12.815 8.216 1.00 68.56 198 SER A N 1
ATOM 1593 C CA . SER A 1 198 ? 0.112 -11.900 7.717 1.00 68.56 198 SER A CA 1
ATOM 1594 C C . SER A 1 198 ? 1.517 -12.364 8.113 1.00 68.56 198 SER A C 1
ATOM 1596 O O . SER A 1 198 ? 2.418 -12.375 7.275 1.00 68.56 198 SER A O 1
ATOM 1598 N N . ILE A 1 199 ? 1.697 -12.828 9.355 1.00 69.44 199 ILE A N 1
ATOM 1599 C CA . ILE A 1 199 ? 2.955 -13.420 9.835 1.00 69.44 199 ILE A CA 1
ATOM 1600 C C . ILE A 1 199 ? 3.305 -14.682 9.037 1.00 69.44 199 ILE A C 1
ATOM 1602 O O . ILE A 1 199 ? 4.443 -14.816 8.592 1.00 69.44 199 ILE A O 1
ATOM 1606 N N . GLU A 1 200 ? 2.342 -15.572 8.797 1.00 79.56 200 GLU A N 1
ATOM 1607 C CA . GLU A 1 200 ? 2.548 -16.793 8.007 1.00 79.56 200 GLU A CA 1
ATOM 1608 C C . GLU A 1 200 ? 3.000 -16.477 6.571 1.00 79.56 200 GLU A C 1
ATOM 1610 O O . GLU A 1 200 ? 3.944 -17.089 6.065 1.00 79.56 200 GLU A O 1
ATOM 1615 N N . LYS A 1 201 ? 2.387 -15.475 5.921 1.00 72.75 201 LYS A N 1
ATOM 1616 C CA . LYS A 1 201 ? 2.815 -15.001 4.592 1.00 72.75 201 LYS A CA 1
ATOM 1617 C C . LYS A 1 201 ? 4.249 -14.473 4.605 1.00 72.75 201 LYS A C 1
ATOM 1619 O O . LYS A 1 201 ? 5.027 -14.819 3.716 1.00 72.75 201 LYS A O 1
ATOM 1624 N N . LEU A 1 202 ? 4.611 -13.665 5.604 1.00 66.06 202 LEU A N 1
ATOM 1625 C CA . LEU A 1 202 ? 5.969 -13.129 5.744 1.00 66.06 202 LEU A CA 1
ATOM 1626 C C . LEU A 1 202 ? 6.998 -14.244 5.963 1.00 66.06 202 LEU A C 1
ATOM 1628 O O . LEU A 1 202 ? 8.050 -14.243 5.325 1.00 66.06 202 LEU A O 1
ATOM 1632 N N . GLN A 1 203 ? 6.683 -15.217 6.820 1.00 73.62 203 GLN A N 1
ATOM 1633 C CA . GLN A 1 203 ? 7.537 -16.379 7.073 1.00 73.62 203 GLN A CA 1
ATOM 1634 C C . GLN A 1 203 ? 7.749 -17.209 5.803 1.00 73.62 203 GLN A C 1
ATOM 1636 O O . GLN A 1 203 ? 8.883 -17.585 5.503 1.00 73.62 203 GLN A O 1
ATOM 1641 N N . LYS A 1 204 ? 6.688 -17.439 5.020 1.00 75.81 204 LYS A N 1
ATOM 1642 C CA . LYS A 1 204 ? 6.774 -18.158 3.744 1.00 75.81 204 LYS A CA 1
ATOM 1643 C C . LYS A 1 204 ? 7.639 -17.416 2.720 1.00 75.81 204 LYS A C 1
ATOM 1645 O O . LYS A 1 204 ? 8.532 -18.021 2.136 1.00 75.81 204 LYS A O 1
ATOM 1650 N N . GLY A 1 205 ? 7.438 -16.105 2.562 1.00 69.56 205 GLY A N 1
ATOM 1651 C CA . GLY A 1 205 ? 8.242 -15.283 1.651 1.00 69.56 205 GLY A CA 1
ATOM 1652 C C . GLY A 1 205 ? 9.723 -15.203 2.048 1.00 69.56 205 GLY A C 1
ATOM 1653 O O . GLY A 1 205 ? 10.595 -15.153 1.184 1.00 69.56 205 GLY A O 1
ATOM 1654 N N . LEU A 1 206 ? 10.034 -15.237 3.349 1.00 67.06 206 LEU A N 1
ATOM 1655 C CA . LEU A 1 206 ? 11.411 -15.362 3.843 1.00 67.06 206 LEU A CA 1
ATOM 1656 C C . LEU A 1 206 ? 12.019 -16.723 3.476 1.00 67.06 206 LEU A C 1
ATOM 1658 O O . LEU A 1 206 ? 13.118 -16.764 2.930 1.00 67.06 206 LEU A O 1
ATOM 1662 N N . LEU A 1 207 ? 11.304 -17.822 3.723 1.00 67.25 207 LEU A N 1
ATOM 1663 C CA . LEU A 1 207 ? 11.744 -19.181 3.376 1.00 67.25 207 LEU A CA 1
ATOM 1664 C C . LEU A 1 207 ? 12.021 -19.348 1.874 1.00 67.25 207 LEU A C 1
ATOM 1666 O O . LEU A 1 207 ? 13.041 -19.923 1.499 1.00 67.25 207 LEU A O 1
ATOM 1670 N N . GLU A 1 208 ? 11.163 -18.800 1.013 1.00 73.31 208 GLU A N 1
ATOM 1671 C CA . GLU A 1 208 ? 11.351 -18.821 -0.445 1.00 73.31 208 GLU A CA 1
ATOM 1672 C C . GLU A 1 208 ? 12.599 -18.031 -0.883 1.00 73.31 208 GLU A C 1
ATOM 1674 O O . GLU A 1 208 ? 13.326 -18.471 -1.772 1.00 73.31 208 GLU A O 1
ATOM 1679 N N . LYS A 1 209 ? 12.916 -16.911 -0.215 1.00 64.69 209 LYS A N 1
ATOM 1680 C CA . LYS A 1 209 ? 14.142 -16.133 -0.476 1.00 64.69 209 LYS A CA 1
ATOM 1681 C C . LYS A 1 209 ? 15.424 -16.845 -0.038 1.00 64.69 209 LYS A C 1
ATOM 1683 O O . LYS A 1 209 ? 16.466 -16.623 -0.647 1.00 64.69 209 LYS A O 1
ATOM 1688 N N . PHE A 1 210 ? 15.372 -17.678 1.002 1.00 59.34 210 PHE A N 1
ATOM 1689 C CA . PHE A 1 210 ? 16.547 -18.417 1.481 1.00 59.34 210 PHE A CA 1
ATOM 1690 C C . PHE A 1 210 ? 16.808 -19.717 0.713 1.00 59.34 210 PHE A C 1
ATOM 1692 O O . PHE A 1 210 ? 17.961 -20.128 0.625 1.00 59.34 210 PHE A O 1
ATOM 1699 N N . ASN A 1 211 ? 15.776 -20.331 0.129 1.00 53.34 211 ASN A N 1
ATOM 1700 C CA . ASN A 1 211 ? 15.898 -21.596 -0.603 1.00 53.34 211 ASN A CA 1
ATOM 1701 C C . ASN A 1 211 ? 16.245 -21.438 -2.098 1.00 53.34 211 ASN A C 1
ATOM 1703 O O . ASN A 1 211 ? 16.486 -22.441 -2.760 1.00 53.34 211 ASN A O 1
ATOM 1707 N N . ASN A 1 212 ? 16.287 -20.206 -2.620 1.00 50.09 212 ASN A N 1
ATOM 1708 C CA . ASN A 1 212 ? 16.712 -19.887 -3.994 1.00 50.09 212 ASN A CA 1
ATOM 1709 C C . ASN A 1 212 ? 18.177 -19.390 -4.084 1.00 50.09 212 ASN A C 1
ATOM 1711 O O . ASN A 1 212 ? 18.539 -18.719 -5.051 1.00 50.09 212 ASN A O 1
ATOM 1715 N N . LYS A 1 213 ? 19.008 -19.691 -3.079 1.00 42.66 213 LYS A N 1
ATOM 1716 C CA . LYS A 1 213 ? 20.477 -19.572 -3.138 1.00 42.66 213 LYS A CA 1
ATOM 1717 C C . LYS A 1 213 ? 21.102 -20.905 -3.522 1.00 42.66 213 LYS A C 1
ATOM 1719 O O . LYS A 1 213 ? 22.160 -20.858 -4.184 1.00 42.66 213 LYS A O 1
#

Sequence (213 aa):
MLVDNYFESDLKDIDKSNLVNLTNQIYTTKIKISLDKGQKLFEENNFNEAAIRFEEALKTSEEMFDTEEKKLEIERINSIASGVLNPIYLERVNPILNKGKELVIKESFEENVSTLNEALDLFEKSLEITNTMADSKEKSEKLNEITSLINKTCKTRINYIKELSIQKIGQGDYEKAIDINLDLGKEIKVIIDDIKKSIEKLQKGLLEKFNNK

Foldseek 3Di:
DVVVVCVVDPVVVVVVVVVLVVVVVVLLVVLVVLQVVLVVCLVVVVNVSSLVSLVVSLVSLVVHDPDVSSVVSLVVSLVSQQVRRVVVLCVVLVVLLVVLVCLVVVDPLPDDPPSLVSSLVSLVVSLVSLVSGRDDPVSVVSNVVSVVSNVVSVVSSLVSLQVVLVVCVVVVNNVVSVVSVVVVVVVVVVVVVVVVVVVVVVVVVVVVVVVVD

pLDDT: mean 86.35, std 13.18, range [42.66, 98.44]

InterPro domains:
  IPR011990 Tetratricopeptide-like helical domain superfamily [G3DSA:1.25.40.10] (27-187)
  IPR011990 Tetratricopeptide-like helical domain superfamily [SSF48452] (24-145)

Secondary structure (DSSP, 8-state):
-HHHHHHTSHHHHHHHHHHHHHHHHHHHHHHHHHHHHHHHHHHTT-HHHHHHHHHHHHHHHHTS-SSHHHHHHHHHHHHHHHHHHHHHHHHHHHHHHHHHHHHHHH--TTS-HHHHHHHHHHHHHHHHHHHTSPSSHHHHHHHHHHHHHHHHHHHHHHHHHHHHHHHHHHTT-HHHHHHHHHHHHHHHHHHHHHHHHHHHHHHHHHHHHHHT-

Mean predicted aligned error: 8.91 Å

Radius of gyration: 25.98 Å; Cα contacts (8 Å, |Δi|>4): 159; chains: 1; bounding box: 66×48×67 Å